Protein AF-A0A7S1LFV9-F1 (afdb_monomer_lite)

Radius of gyration: 25.07 Å; chains: 1; bounding box: 36×98×49 Å

Foldseek 3Di:
DDDDDDDDDDDDDDDDDDDDDDDPPPPPLVVLVVVLVVVLVVCVVVPVVCPPLPFDDDQDVPFDDLCLALVQLLCCLLQNPVLFGRQDPSDCLSVLSVSCSVVLVSLLSVCLNCQVVPDAAPCVPCQVQLSVQRRHNVHDQVSLLVSDDPVNNVSVVVSLVVSCVDVSSVVSCVPNNCSSVSSSSNQCNNCSVSVDSYGDHDDPVVVVVPPD

Structure (mmCIF, N/CA/C/O backbone):
data_AF-A0A7S1LFV9-F1
#
_entry.id   AF-A0A7S1LFV9-F1
#
loop_
_atom_site.group_PDB
_atom_site.id
_atom_site.type_symbol
_atom_site.label_atom_id
_atom_site.label_alt_id
_atom_site.label_comp_id
_atom_site.label_asym_id
_atom_site.label_entity_id
_atom_site.label_seq_id
_atom_site.pdbx_PDB_ins_code
_atom_site.Cartn_x
_atom_site.Cartn_y
_atom_site.Cartn_z
_atom_site.occupancy
_atom_site.B_iso_or_equiv
_atom_site.auth_seq_id
_atom_site.auth_comp_id
_atom_site.auth_asym_id
_atom_site.auth_atom_id
_atom_site.pdbx_PDB_model_num
ATOM 1 N N . LEU A 1 1 ? -14.975 80.525 -29.212 1.00 35.16 1 LEU A N 1
ATOM 2 C CA . LEU A 1 1 ? -14.621 81.626 -28.286 1.00 35.16 1 LEU A CA 1
ATOM 3 C C . LEU A 1 1 ? -14.953 81.100 -26.893 1.00 35.16 1 LEU A C 1
ATOM 5 O O . LEU A 1 1 ? -16.125 80.945 -26.621 1.00 35.16 1 LEU A O 1
ATOM 9 N N . GLY A 1 2 ? -14.070 80.592 -26.046 1.00 32.31 2 GLY A N 1
ATOM 10 C CA . GLY A 1 2 ? -12.700 80.956 -25.717 1.00 32.31 2 GLY A CA 1
ATOM 11 C C . GLY A 1 2 ? -12.629 80.952 -24.179 1.00 32.31 2 GLY A C 1
ATOM 12 O O . GLY A 1 2 ? -13.540 81.469 -23.543 1.00 32.31 2 GLY A O 1
ATOM 13 N N . HIS A 1 3 ? -11.546 80.394 -23.639 1.00 31.94 3 HIS A N 1
ATOM 14 C CA . HIS A 1 3 ? -11.083 80.408 -22.242 1.00 31.94 3 HIS A CA 1
ATOM 15 C C . HIS A 1 3 ? -11.410 79.240 -21.300 1.00 31.94 3 HIS A C 1
ATOM 17 O O . HIS A 1 3 ? -12.455 78.603 -21.323 1.00 31.94 3 HIS A O 1
ATOM 23 N N . ALA A 1 4 ? -10.369 78.961 -20.519 1.00 32.94 4 ALA A N 1
ATOM 24 C CA . ALA A 1 4 ? -9.977 77.732 -19.859 1.00 32.94 4 ALA A CA 1
ATOM 25 C C . ALA A 1 4 ? -10.147 77.823 -18.337 1.00 32.94 4 ALA A C 1
ATOM 27 O O . ALA A 1 4 ? -10.168 78.930 -17.808 1.00 32.94 4 ALA A O 1
ATOM 28 N N . SER A 1 5 ? -10.112 76.681 -17.635 1.00 35.25 5 SER A N 1
ATOM 29 C CA . SER A 1 5 ? -9.212 76.530 -16.478 1.00 35.25 5 SER A CA 1
ATOM 30 C C . SER A 1 5 ? -9.123 75.102 -15.917 1.00 35.25 5 SER A C 1
ATOM 32 O O . SER A 1 5 ? -10.129 74.473 -15.613 1.00 35.25 5 SER A O 1
ATOM 34 N N . ALA A 1 6 ? -7.867 74.688 -15.726 1.00 35.84 6 ALA A N 1
ATOM 35 C CA . ALA A 1 6 ? -7.295 73.922 -14.615 1.00 35.84 6 ALA A CA 1
ATOM 36 C C . ALA A 1 6 ? -7.867 72.541 -14.219 1.00 35.84 6 ALA A C 1
ATOM 38 O O . ALA A 1 6 ? -8.768 72.430 -13.393 1.00 35.84 6 ALA A O 1
ATOM 39 N N . THR A 1 7 ? -7.157 71.480 -14.621 1.00 41.41 7 THR A N 1
ATOM 40 C CA . THR A 1 7 ? -7.126 70.198 -13.895 1.00 41.41 7 THR A CA 1
ATOM 41 C C . THR A 1 7 ? -5.733 69.931 -13.325 1.00 41.41 7 THR A C 1
ATOM 43 O O . THR A 1 7 ? -4.729 69.916 -14.036 1.00 41.41 7 THR A O 1
ATOM 46 N N . ARG A 1 8 ? -5.717 69.750 -12.000 1.00 36.94 8 ARG A N 1
ATOM 47 C CA . ARG A 1 8 ? -4.609 69.343 -11.126 1.00 36.94 8 ARG A CA 1
ATOM 48 C C . ARG A 1 8 ? -3.944 68.055 -11.613 1.00 36.94 8 ARG A C 1
ATOM 50 O O . ARG A 1 8 ? -4.624 67.113 -12.002 1.00 36.94 8 ARG A O 1
ATOM 57 N N . GLY A 1 9 ? -2.617 68.030 -11.533 1.00 32.59 9 GLY A N 1
ATOM 58 C CA . GLY A 1 9 ? -1.799 66.891 -11.923 1.00 32.59 9 GLY A CA 1
ATOM 59 C C . GLY A 1 9 ? -1.779 65.745 -10.922 1.00 32.59 9 GLY A C 1
ATOM 60 O O . GLY A 1 9 ? -2.250 65.879 -9.800 1.00 32.59 9 GLY A O 1
ATOM 61 N N . LEU A 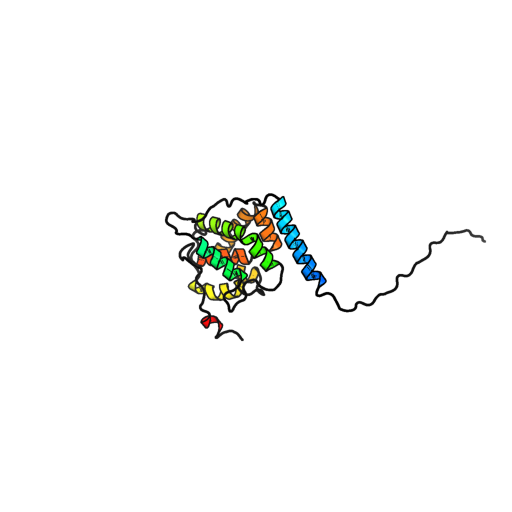1 10 ? -1.134 64.660 -11.341 1.00 35.34 10 LEU A N 1
ATOM 62 C CA . LEU A 1 10 ? -0.389 63.724 -10.506 1.00 35.34 10 LEU A CA 1
ATOM 63 C C . LEU A 1 10 ? 0.686 63.080 -11.396 1.00 35.34 10 LEU A C 1
ATOM 65 O O . LEU A 1 10 ? 0.425 62.659 -12.521 1.00 35.34 10 LEU A O 1
ATOM 69 N N . ARG A 1 11 ? 1.922 63.117 -10.898 1.00 35.41 11 ARG A N 1
ATOM 70 C CA . ARG A 1 11 ? 3.148 62.649 -11.548 1.00 35.41 11 ARG A CA 1
ATOM 71 C C . ARG A 1 11 ? 3.106 61.131 -11.753 1.00 35.41 11 ARG A C 1
ATOM 73 O O . ARG A 1 11 ? 2.862 60.397 -10.801 1.00 35.41 11 ARG A O 1
ATOM 80 N N . GLN A 1 12 ? 3.430 60.678 -12.962 1.00 35.16 12 GLN A N 1
ATOM 81 C CA . GLN A 1 12 ? 3.839 59.299 -13.233 1.00 35.16 12 GLN A CA 1
ATOM 82 C C . GLN A 1 12 ? 5.248 59.081 -12.667 1.00 35.16 12 GLN A C 1
ATOM 84 O O . GLN A 1 12 ? 6.184 59.784 -13.047 1.00 35.16 12 GLN A O 1
ATOM 89 N N . ALA A 1 13 ? 5.395 58.117 -11.760 1.00 36.12 13 ALA A N 1
ATOM 90 C CA . ALA A 1 13 ? 6.689 57.564 -11.381 1.00 36.12 13 ALA A CA 1
ATOM 91 C C . ALA A 1 13 ? 6.887 56.251 -12.149 1.00 36.12 13 ALA A C 1
ATOM 93 O O . ALA A 1 13 ? 6.082 55.328 -12.040 1.00 36.12 13 ALA A O 1
ATOM 94 N N . ALA A 1 14 ? 7.942 56.214 -12.959 1.00 33.62 14 ALA A N 1
ATOM 95 C CA . ALA A 1 14 ? 8.398 55.046 -13.693 1.00 33.62 14 ALA A CA 1
ATOM 96 C C . ALA A 1 14 ? 8.988 53.999 -12.731 1.00 33.62 14 ALA A C 1
ATOM 98 O O . ALA A 1 14 ? 9.786 54.343 -11.859 1.00 33.62 14 ALA A O 1
ATOM 99 N N . LEU A 1 15 ? 8.628 52.727 -12.915 1.00 33.47 15 LEU A N 1
ATOM 100 C CA . LEU A 1 15 ? 9.315 51.592 -12.295 1.00 33.47 15 LEU A CA 1
ATOM 101 C C . LEU A 1 15 ? 10.420 51.105 -13.249 1.00 33.47 15 LEU A C 1
ATOM 103 O O . LEU A 1 15 ? 10.124 50.854 -14.420 1.00 33.47 15 LEU A O 1
ATOM 107 N N . PRO A 1 16 ? 11.680 50.976 -12.796 1.00 38.41 16 PRO A N 1
ATOM 108 C CA . PRO A 1 16 ? 12.748 50.423 -13.612 1.00 38.41 16 PRO A CA 1
ATOM 109 C C . PRO A 1 16 ? 12.643 48.896 -13.666 1.00 38.41 16 PRO A C 1
ATOM 111 O O . PRO A 1 16 ? 12.391 48.232 -12.661 1.00 38.41 16 PRO A O 1
ATOM 114 N N . GLY A 1 17 ? 12.857 48.348 -14.862 1.00 40.03 17 GLY A N 1
ATOM 115 C CA . GLY A 1 17 ? 12.974 46.913 -15.081 1.00 40.03 17 GLY A CA 1
ATOM 116 C C . GLY A 1 17 ? 14.182 46.323 -14.356 1.00 40.03 17 GLY A C 1
ATOM 117 O O . GLY A 1 17 ? 15.251 46.933 -14.303 1.00 40.03 17 GLY A O 1
ATOM 118 N N . GLN A 1 18 ? 14.017 45.107 -13.845 1.00 38.53 18 GLN A N 1
ATOM 119 C CA . GLN A 1 18 ? 15.123 44.267 -13.408 1.00 38.53 18 GLN A CA 1
ATOM 120 C C . GLN A 1 18 ? 15.011 42.880 -14.032 1.00 38.53 18 GLN A C 1
ATOM 122 O O . GLN A 1 18 ? 13.953 42.258 -14.088 1.00 38.53 18 GLN A O 1
ATOM 127 N N . GLN A 1 19 ? 16.159 42.474 -14.561 1.00 33.44 19 GLN A N 1
ATOM 128 C CA . GLN A 1 19 ? 16.458 41.253 -15.283 1.00 33.44 19 GLN A CA 1
ATOM 129 C C . GLN A 1 19 ? 16.201 40.017 -14.411 1.00 33.44 19 GLN A C 1
ATOM 131 O O . GLN A 1 19 ? 16.685 39.930 -13.284 1.00 33.44 19 GLN A O 1
ATOM 136 N N . LEU A 1 20 ? 15.492 39.032 -14.963 1.00 35.00 20 LEU A N 1
ATOM 137 C CA . LEU A 1 20 ? 15.378 37.689 -14.394 1.00 35.00 20 LEU A CA 1
ATOM 138 C C . LEU A 1 20 ? 16.680 36.921 -14.656 1.00 35.00 20 LEU A C 1
ATOM 140 O O . LEU A 1 20 ? 16.850 36.278 -15.690 1.00 35.00 20 LEU A O 1
ATOM 144 N N . GLY A 1 21 ? 17.613 37.036 -13.712 1.00 31.91 21 GLY A N 1
ATOM 145 C CA . GLY A 1 21 ? 18.774 36.161 -13.583 1.00 31.91 21 GLY A CA 1
ATOM 146 C C . GLY A 1 21 ? 18.411 34.898 -12.802 1.00 31.91 21 GLY A C 1
ATOM 147 O O . GLY A 1 21 ? 17.789 34.959 -11.744 1.00 31.91 21 GLY A O 1
ATOM 148 N N . MET A 1 22 ? 18.795 33.749 -13.350 1.00 42.50 22 MET A N 1
ATOM 149 C CA . MET A 1 22 ? 18.670 32.419 -12.757 1.00 42.50 22 MET A CA 1
ATOM 150 C C . MET A 1 22 ? 19.376 32.326 -11.393 1.00 42.50 22 MET A C 1
ATOM 152 O O . MET A 1 22 ? 20.600 32.372 -11.348 1.00 42.50 22 MET A O 1
ATOM 156 N N . ALA A 1 23 ? 18.622 32.141 -10.303 1.00 38.62 23 ALA A N 1
ATOM 157 C CA . ALA A 1 23 ? 19.096 31.555 -9.039 1.00 38.62 23 ALA A CA 1
ATOM 158 C C . ALA A 1 23 ? 17.907 31.299 -8.090 1.00 38.62 23 ALA A C 1
ATOM 160 O O . ALA A 1 23 ? 17.623 32.099 -7.205 1.00 38.62 23 ALA A O 1
ATOM 161 N N . ALA A 1 24 ? 17.171 30.199 -8.269 1.00 41.03 24 ALA A N 1
ATOM 162 C CA . ALA A 1 24 ? 16.086 29.835 -7.351 1.00 41.03 24 ALA A CA 1
ATOM 163 C C . ALA A 1 24 ? 15.931 28.315 -7.214 1.00 41.03 24 ALA A C 1
ATOM 165 O O . ALA A 1 24 ? 14.888 27.758 -7.540 1.00 41.03 24 ALA A O 1
ATOM 166 N N . THR A 1 25 ? 16.970 27.633 -6.731 1.00 44.69 25 THR A N 1
ATOM 167 C CA . THR A 1 25 ? 16.886 26.205 -6.368 1.00 44.69 25 THR A CA 1
ATOM 168 C C . THR A 1 25 ? 17.016 25.947 -4.861 1.00 44.69 25 THR A C 1
ATOM 170 O O . THR A 1 25 ? 16.575 24.904 -4.403 1.00 44.69 25 THR A O 1
ATOM 173 N N . GLY A 1 26 ? 17.496 26.906 -4.054 1.00 37.91 26 GLY A N 1
ATOM 174 C CA . GLY A 1 26 ? 17.639 26.728 -2.594 1.00 37.91 26 GLY A CA 1
ATOM 175 C C . GLY A 1 26 ? 16.449 27.189 -1.737 1.00 37.91 26 GLY A C 1
ATOM 176 O O . GLY A 1 26 ? 16.148 26.586 -0.712 1.00 37.91 26 GLY A O 1
ATOM 177 N N . ALA A 1 27 ? 15.731 28.238 -2.149 1.00 36.62 27 ALA A N 1
ATOM 178 C CA . ALA A 1 27 ? 14.692 28.853 -1.311 1.00 36.62 27 ALA A CA 1
ATOM 179 C C . ALA A 1 27 ? 13.387 28.036 -1.232 1.00 36.62 27 ALA A C 1
ATOM 181 O O . ALA A 1 27 ? 12.663 28.123 -0.244 1.00 36.62 27 ALA A O 1
ATOM 182 N N . ARG A 1 28 ? 13.090 27.220 -2.254 1.00 39.00 28 ARG A N 1
ATOM 183 C CA . ARG A 1 28 ? 11.860 26.413 -2.302 1.00 39.00 28 ARG A CA 1
ATOM 184 C C . ARG A 1 28 ? 11.899 25.251 -1.309 1.00 39.00 28 ARG A C 1
ATOM 186 O O . ARG A 1 28 ? 10.966 25.119 -0.526 1.00 39.00 28 ARG A O 1
ATOM 193 N N . ALA A 1 29 ? 12.989 24.483 -1.262 1.00 40.72 29 ALA A N 1
ATOM 194 C CA . ALA A 1 29 ? 13.134 23.349 -0.341 1.00 40.72 29 ALA A CA 1
ATOM 195 C C . ALA A 1 29 ? 12.980 23.760 1.139 1.00 40.72 29 ALA A C 1
ATOM 197 O O . ALA A 1 29 ? 12.319 23.070 1.910 1.00 40.72 29 ALA A O 1
ATOM 198 N N . SER A 1 30 ? 13.501 24.936 1.515 1.00 45.75 30 SER A N 1
ATOM 199 C CA . SER A 1 30 ? 13.401 25.455 2.887 1.00 45.75 30 SER A CA 1
ATOM 200 C C . SER A 1 30 ? 11.979 25.869 3.286 1.00 45.75 30 SER A C 1
ATOM 202 O O . SER A 1 30 ? 11.633 25.773 4.460 1.00 45.75 30 SER A O 1
ATOM 204 N N . SER A 1 31 ? 11.151 26.319 2.335 1.00 51.91 31 SER A N 1
ATOM 205 C CA . SER A 1 31 ? 9.752 26.683 2.607 1.00 51.91 31 SER A CA 1
ATOM 206 C C . SER A 1 31 ? 8.839 25.467 2.781 1.00 51.91 31 SER A C 1
ATOM 208 O O . SER A 1 31 ? 7.908 25.518 3.577 1.00 51.91 31 SER A O 1
ATOM 210 N N . TYR A 1 32 ? 9.137 24.357 2.095 1.00 51.16 32 TYR A N 1
ATOM 211 C CA . TYR A 1 32 ? 8.381 23.111 2.241 1.00 51.16 32 TYR A CA 1
ATOM 212 C C . TYR A 1 32 ? 8.644 22.440 3.585 1.00 51.16 32 TYR A C 1
ATOM 214 O O . TYR A 1 32 ? 7.703 21.994 4.226 1.00 51.16 32 TYR A O 1
ATOM 222 N N . LEU A 1 33 ? 9.898 22.428 4.049 1.00 46.53 33 LEU A N 1
ATOM 223 C CA . LEU A 1 33 ? 10.230 21.857 5.355 1.00 46.53 33 LEU A CA 1
ATOM 224 C C . LEU A 1 33 ? 9.511 22.594 6.499 1.00 46.53 33 LEU A C 1
ATOM 226 O O . LEU A 1 33 ? 8.992 21.955 7.406 1.00 46.53 33 LEU A O 1
ATOM 230 N N . ALA A 1 34 ? 9.434 23.926 6.417 1.00 52.84 34 ALA A N 1
ATOM 231 C CA . ALA A 1 34 ? 8.697 24.746 7.376 1.00 52.84 34 ALA A CA 1
ATOM 232 C C . ALA A 1 34 ? 7.182 24.490 7.304 1.00 52.84 34 ALA A C 1
ATOM 234 O O . ALA A 1 34 ? 6.554 24.298 8.335 1.00 52.84 34 ALA A O 1
ATOM 235 N N . ALA A 1 35 ? 6.606 24.385 6.101 1.00 54.78 35 ALA A N 1
ATOM 236 C CA . ALA A 1 35 ? 5.191 24.048 5.931 1.00 54.78 35 ALA A CA 1
ATOM 237 C C . ALA A 1 35 ? 4.844 22.642 6.457 1.00 54.78 35 ALA A C 1
ATOM 239 O O . ALA A 1 35 ? 3.765 22.435 7.005 1.00 54.78 35 ALA A O 1
ATOM 240 N N . CYS A 1 36 ? 5.762 21.682 6.323 1.00 52.97 36 CYS A N 1
ATOM 241 C CA . CYS A 1 36 ? 5.636 20.352 6.910 1.00 52.97 36 CYS A CA 1
ATOM 242 C C . CYS A 1 36 ? 5.692 20.391 8.445 1.00 52.97 36 CYS A C 1
ATOM 244 O O . CYS A 1 36 ? 4.862 19.770 9.099 1.00 52.97 36 CYS A O 1
ATOM 246 N N . GLN A 1 37 ? 6.610 21.169 9.025 1.00 57.81 37 GLN A N 1
ATOM 247 C CA . GLN A 1 37 ? 6.697 21.369 10.478 1.00 57.81 37 GLN A CA 1
ATOM 248 C C . GLN A 1 37 ? 5.465 22.092 11.039 1.00 57.81 37 GLN A C 1
ATOM 250 O O . GLN A 1 37 ? 4.972 21.737 12.108 1.00 57.81 37 GLN A O 1
ATOM 255 N N . ASP A 1 38 ? 4.929 23.062 10.300 1.00 58.44 38 ASP A N 1
ATOM 256 C CA . ASP A 1 38 ? 3.691 23.758 10.648 1.00 58.44 38 ASP A CA 1
ATOM 257 C C . ASP A 1 38 ? 2.470 22.833 10.522 1.00 58.44 38 ASP A C 1
ATOM 259 O O . ASP A 1 38 ? 1.537 22.949 11.315 1.00 58.44 38 ASP A O 1
ATOM 263 N N . LEU A 1 39 ? 2.474 21.881 9.580 1.00 55.66 39 LEU A N 1
ATOM 264 C CA . LEU A 1 39 ? 1.454 20.835 9.488 1.00 55.66 39 LEU A CA 1
ATOM 265 C C . LEU A 1 39 ? 1.554 19.856 10.660 1.00 55.66 39 LEU A C 1
ATOM 267 O O . LEU A 1 39 ? 0.530 19.535 11.247 1.00 55.66 39 LEU A O 1
ATOM 271 N N . GLU A 1 40 ? 2.751 19.408 11.038 1.00 58.66 40 GLU A N 1
ATOM 272 C CA . GLU A 1 40 ? 2.953 18.552 12.216 1.00 58.66 40 GLU A CA 1
ATOM 273 C C . GLU A 1 40 ? 2.503 19.263 13.500 1.00 58.66 40 GLU A C 1
ATOM 275 O O . GLU A 1 40 ? 1.773 18.691 14.313 1.00 58.66 40 GLU A O 1
ATOM 280 N N . ALA A 1 41 ? 2.855 20.543 13.653 1.00 58.00 41 ALA A N 1
ATOM 281 C CA . ALA A 1 41 ? 2.390 21.381 14.753 1.00 58.00 41 ALA A CA 1
ATOM 282 C C . ALA A 1 41 ? 0.872 21.624 14.695 1.00 58.00 41 ALA A C 1
ATOM 284 O O . ALA A 1 41 ? 0.210 21.628 15.731 1.00 58.00 41 ALA A O 1
ATOM 285 N N . GLY A 1 42 ? 0.307 21.788 13.497 1.00 57.38 42 GLY A N 1
ATOM 286 C CA . GLY A 1 42 ? -1.123 21.951 13.254 1.00 57.38 42 GLY A CA 1
ATOM 287 C C . GLY A 1 42 ? -1.923 20.688 13.566 1.00 57.38 42 GLY A C 1
ATOM 288 O O . GLY A 1 42 ? -2.944 20.772 14.239 1.00 57.38 42 GLY A O 1
ATOM 289 N N . LEU A 1 43 ? -1.438 19.512 13.164 1.00 56.94 43 LEU A N 1
ATOM 290 C CA . LEU A 1 43 ? -2.009 18.208 13.508 1.00 56.94 43 LEU A CA 1
ATOM 291 C C . LEU A 1 43 ? -1.949 17.985 15.024 1.00 56.94 43 LEU A C 1
ATOM 293 O O . LEU A 1 43 ? -2.961 17.643 15.637 1.00 56.94 43 LEU A O 1
ATOM 297 N N . ALA A 1 44 ? -0.809 18.279 15.655 1.00 54.78 44 ALA A N 1
ATOM 298 C CA . ALA A 1 44 ? -0.672 18.225 17.109 1.00 54.78 44 ALA A CA 1
ATOM 299 C C . ALA A 1 44 ? -1.632 19.198 17.829 1.00 54.78 44 ALA A C 1
ATOM 301 O O . ALA A 1 44 ? -2.220 18.840 18.851 1.00 54.78 44 ALA A O 1
ATOM 302 N N . ALA A 1 45 ? -1.837 20.406 17.289 1.00 50.09 45 ALA A N 1
ATOM 303 C CA . ALA A 1 45 ? -2.733 21.428 17.838 1.00 50.09 45 ALA A CA 1
ATOM 304 C C . ALA A 1 45 ? -4.226 21.136 17.602 1.00 50.09 45 ALA A C 1
ATOM 306 O O . ALA A 1 45 ? -5.057 21.518 18.425 1.00 50.09 45 ALA A O 1
ATOM 307 N N . LEU A 1 46 ? -4.572 20.428 16.522 1.00 50.25 46 LEU A N 1
ATOM 308 C CA . LEU A 1 46 ? -5.926 19.935 16.235 1.00 50.25 46 LEU A CA 1
ATOM 309 C C . LEU A 1 46 ? -6.335 18.752 17.126 1.00 50.25 46 LEU A C 1
ATOM 311 O O . LEU A 1 46 ? -7.426 18.211 16.966 1.00 50.25 46 LEU A O 1
ATOM 315 N N . GLY A 1 47 ? -5.489 18.353 18.077 1.00 41.44 47 GLY A N 1
ATOM 316 C CA . GLY A 1 47 ? -5.785 17.222 18.940 1.00 41.44 47 GLY A CA 1
ATOM 317 C C . GLY A 1 47 ? -5.583 15.882 18.241 1.00 41.44 47 GLY A C 1
ATOM 318 O O . GLY A 1 47 ? -6.177 14.902 18.672 1.00 41.44 47 GLY A O 1
ATOM 319 N N . ALA A 1 48 ? -4.666 15.781 17.269 1.00 47.47 48 ALA A N 1
ATOM 320 C CA . ALA A 1 48 ? -4.040 14.497 16.927 1.00 47.47 48 ALA A CA 1
ATOM 321 C C . ALA A 1 48 ? -3.123 13.975 18.065 1.00 47.47 48 ALA A C 1
ATOM 323 O O . ALA A 1 48 ? -2.187 13.216 17.831 1.00 47.47 48 ALA A O 1
ATOM 324 N N . GLN A 1 49 ? -3.375 14.388 19.316 1.00 42.38 49 GLN A N 1
ATOM 325 C CA . GLN A 1 49 ? -3.011 13.603 20.487 1.00 42.38 49 GLN A CA 1
ATOM 326 C C . GLN A 1 49 ? -3.757 12.284 20.354 1.00 42.38 49 GLN A C 1
ATOM 328 O O . GLN A 1 49 ? -4.970 12.273 20.521 1.00 42.38 49 GLN A O 1
ATOM 333 N N . GLU A 1 50 ? -3.039 11.218 20.002 1.00 45.97 50 GLU A N 1
ATOM 334 C CA . GLU A 1 50 ? -3.592 9.867 19.906 1.00 45.97 50 GLU A CA 1
ATOM 335 C C . GLU A 1 50 ? -4.943 9.864 19.181 1.00 45.97 50 GLU A C 1
ATOM 337 O O . GLU A 1 50 ? -5.995 9.714 19.805 1.00 45.97 50 GLU A O 1
ATOM 342 N N . ALA A 1 51 ? -4.945 10.021 17.852 1.00 52.19 51 ALA A N 1
ATOM 343 C CA . ALA A 1 51 ? -6.087 9.559 17.075 1.00 52.19 51 ALA A CA 1
ATOM 344 C C . ALA A 1 51 ? -6.223 8.055 17.356 1.00 52.19 51 ALA A C 1
ATOM 346 O O . ALA A 1 51 ? -5.569 7.228 16.725 1.00 52.19 51 ALA A O 1
ATOM 347 N N . SER A 1 52 ? -6.985 7.722 18.400 1.00 61.69 52 SER A N 1
ATOM 348 C CA . SER A 1 52 ? -7.164 6.370 18.891 1.00 61.69 52 SER A CA 1
ATOM 349 C C . SER A 1 52 ? -7.705 5.570 17.725 1.00 61.69 52 SER A C 1
ATOM 351 O O . SER A 1 52 ? -8.813 5.817 17.230 1.00 61.69 52 SER A O 1
ATOM 353 N N . CYS A 1 53 ? -6.861 4.677 17.214 1.00 69.81 53 CYS A N 1
ATOM 354 C CA . CYS A 1 53 ? -7.268 3.793 16.153 1.00 69.81 53 CYS A CA 1
ATOM 355 C C . CYS A 1 53 ? -8.484 3.015 16.669 1.00 69.81 53 CYS A C 1
ATOM 357 O O . CYS A 1 53 ? -8.405 2.440 17.755 1.00 69.81 53 CYS A O 1
ATOM 359 N N . PRO A 1 54 ? -9.617 2.993 15.943 1.00 68.25 54 PRO A N 1
ATOM 360 C CA . PRO A 1 54 ? -10.815 2.327 16.439 1.00 68.25 54 PRO A CA 1
ATOM 361 C C . PRO A 1 54 ? -10.604 0.817 16.581 1.00 68.25 54 PRO A C 1
ATOM 363 O O . PRO A 1 54 ? -11.392 0.156 17.248 1.00 68.25 54 PRO A O 1
ATOM 366 N N . VAL A 1 55 ? -9.541 0.294 15.962 1.00 71.00 55 VAL A N 1
ATOM 367 C CA . VAL A 1 55 ? -9.197 -1.118 15.906 1.00 71.00 55 VAL A CA 1
ATOM 368 C C . VAL A 1 55 ? -7.721 -1.284 16.248 1.00 71.00 55 VAL A C 1
ATOM 370 O O . VAL A 1 55 ? -6.848 -0.813 15.526 1.00 71.00 55 VAL A O 1
ATOM 373 N N . SER A 1 56 ? -7.413 -1.983 17.334 1.00 73.50 56 SER A N 1
ATOM 374 C CA . SER A 1 56 ? -6.038 -2.387 17.636 1.00 73.50 56 SER A CA 1
ATOM 375 C C . SER A 1 56 ? -5.697 -3.703 16.936 1.00 73.50 56 SER A C 1
ATOM 377 O O . SER A 1 56 ? -6.512 -4.625 16.916 1.00 73.50 56 SER A O 1
ATOM 379 N N . LEU A 1 57 ? -4.478 -3.832 16.414 1.00 79.75 57 LEU A N 1
ATOM 380 C CA . LEU A 1 57 ? -3.971 -5.116 15.919 1.00 79.75 57 LEU A CA 1
ATOM 381 C C . LEU A 1 57 ? -3.832 -6.131 17.083 1.00 79.75 57 LEU A C 1
ATOM 383 O O . LEU A 1 57 ? -3.522 -5.708 18.200 1.00 79.75 57 LEU A O 1
ATOM 387 N N . PRO A 1 58 ? -4.030 -7.452 16.856 1.00 62.06 58 PRO A N 1
ATOM 388 C CA . PRO A 1 58 ? -4.236 -8.148 15.584 1.00 62.06 58 PRO A CA 1
ATOM 389 C C . PRO A 1 58 ? -5.718 -8.474 15.322 1.00 62.06 58 PRO A C 1
ATOM 391 O O . PRO A 1 58 ? -6.534 -8.639 16.218 1.00 62.06 58 PRO A O 1
ATOM 394 N N . THR A 1 59 ? -6.081 -8.609 14.061 1.00 67.19 59 THR A N 1
ATOM 395 C CA . THR A 1 59 ? -7.449 -8.363 13.565 1.00 67.19 59 THR A CA 1
ATOM 396 C C . THR A 1 59 ? -8.192 -9.631 13.134 1.00 67.19 59 THR A C 1
ATOM 398 O O . THR A 1 59 ? -9.088 -9.593 12.294 1.00 67.19 59 THR A O 1
ATOM 401 N N . ARG A 1 60 ? -7.840 -10.769 13.753 1.00 65.50 60 ARG A N 1
ATOM 402 C CA . ARG A 1 60 ? -8.611 -12.027 13.809 1.00 65.50 60 ARG A CA 1
ATOM 403 C C . ARG A 1 60 ? -8.264 -12.793 15.087 1.00 65.50 60 ARG A C 1
ATOM 405 O O . ARG A 1 60 ? -7.132 -12.733 15.563 1.00 65.50 60 ARG A O 1
ATOM 412 N N . GLU A 1 61 ? -9.208 -13.581 15.593 1.00 60.31 61 GLU A N 1
ATOM 413 C CA . GLU A 1 61 ? -8.961 -14.506 16.702 1.00 60.31 61 GLU A CA 1
ATOM 414 C C . GLU A 1 61 ? -7.912 -15.559 16.292 1.00 60.31 61 GLU A C 1
ATOM 416 O O . GLU A 1 61 ? -8.054 -16.227 15.267 1.00 60.31 61 GLU A O 1
ATOM 421 N N . GLY A 1 62 ? -6.820 -15.659 17.056 1.00 63.97 62 GLY A N 1
ATOM 422 C CA . GLY A 1 62 ? -5.687 -16.545 16.757 1.00 63.97 62 GLY A CA 1
ATOM 423 C C . GLY A 1 62 ? -4.651 -15.992 15.767 1.00 63.97 62 GLY A C 1
ATOM 424 O O . GLY A 1 62 ? -3.646 -16.662 15.528 1.00 63.97 62 GLY A O 1
ATOM 425 N N . ALA A 1 63 ? -4.840 -14.786 15.215 1.00 66.06 63 ALA A N 1
ATOM 426 C CA . ALA A 1 63 ? -3.804 -14.130 14.421 1.00 66.06 63 ALA A CA 1
ATOM 427 C C . ALA A 1 63 ? -2.637 -13.681 15.314 1.00 66.06 63 ALA A C 1
ATOM 429 O O . ALA A 1 63 ? -2.832 -13.097 16.380 1.00 66.06 63 ALA A O 1
ATOM 430 N N . THR A 1 64 ? -1.411 -13.955 14.867 1.00 65.56 64 THR A N 1
ATOM 431 C CA . THR A 1 64 ? -0.187 -13.464 15.511 1.00 65.56 64 THR A CA 1
ATOM 432 C C . THR A 1 64 ? -0.035 -11.959 15.317 1.00 65.56 64 THR A C 1
ATOM 434 O O . THR A 1 64 ? -0.755 -11.354 14.521 1.00 65.56 64 THR A O 1
ATOM 437 N N . ASP A 1 65 ? 0.954 -11.376 15.993 1.00 78.75 65 ASP A N 1
ATOM 438 C CA . ASP A 1 65 ? 1.397 -9.999 15.789 1.00 78.75 65 ASP A CA 1
ATOM 439 C C . ASP A 1 65 ? 1.512 -9.651 14.287 1.00 78.75 65 ASP A C 1
ATOM 441 O O . ASP A 1 65 ? 2.315 -10.239 13.560 1.00 78.75 65 ASP A O 1
ATOM 445 N N . GLN A 1 66 ? 0.653 -8.734 13.824 1.00 85.75 66 GLN A N 1
ATOM 446 C CA . GLN A 1 66 ? 0.612 -8.237 12.441 1.00 85.75 66 GLN A CA 1
ATOM 447 C C . GLN A 1 66 ? 1.446 -6.967 12.258 1.00 85.75 66 GLN A C 1
ATOM 449 O O . GLN A 1 66 ? 1.622 -6.509 11.125 1.00 85.75 66 GLN A O 1
ATOM 454 N N . GLN A 1 67 ? 1.998 -6.424 13.348 1.00 88.50 67 GLN A N 1
ATOM 455 C CA . GLN A 1 67 ? 2.888 -5.273 13.318 1.00 88.50 67 GLN A CA 1
ATOM 456 C C . GLN A 1 67 ? 4.070 -5.472 12.357 1.00 88.50 67 GLN A C 1
ATOM 458 O O . GLN A 1 67 ? 4.361 -4.547 11.592 1.00 88.50 67 GLN A O 1
ATOM 463 N N . PRO A 1 68 ? 4.740 -6.646 12.309 1.00 90.69 68 PRO A N 1
ATOM 464 C CA . PRO A 1 68 ? 5.871 -6.853 11.411 1.00 90.69 68 PRO A CA 1
ATOM 465 C C . PRO A 1 68 ? 5.479 -6.767 9.935 1.00 90.69 68 PRO A C 1
ATOM 467 O O . PRO A 1 68 ? 6.245 -6.226 9.136 1.00 90.69 68 PRO A O 1
ATOM 470 N N . PHE A 1 69 ? 4.285 -7.254 9.575 1.00 93.12 69 PHE A N 1
ATOM 471 C CA . PHE A 1 69 ? 3.795 -7.203 8.201 1.00 93.12 69 PHE A CA 1
ATOM 472 C C . PHE A 1 69 ? 3.621 -5.755 7.749 1.00 93.12 69 PHE A C 1
ATOM 474 O O . PHE A 1 69 ? 4.248 -5.341 6.773 1.00 93.12 69 PHE A O 1
ATOM 481 N N . ILE A 1 70 ? 2.815 -4.975 8.477 1.00 93.00 70 ILE A N 1
ATOM 482 C CA . ILE A 1 70 ? 2.500 -3.595 8.090 1.00 93.00 70 ILE A CA 1
ATOM 483 C C . ILE A 1 70 ? 3.720 -2.682 8.194 1.00 93.00 70 ILE A C 1
ATOM 485 O O . ILE A 1 70 ? 3.956 -1.882 7.295 1.00 93.00 70 ILE A O 1
ATOM 489 N N . THR A 1 71 ? 4.568 -2.872 9.211 1.00 93.31 71 THR A N 1
ATOM 490 C CA . THR A 1 71 ? 5.834 -2.132 9.345 1.00 93.31 71 THR A CA 1
ATOM 491 C C . THR A 1 71 ? 6.729 -2.373 8.135 1.00 93.31 71 THR A C 1
ATOM 493 O O . THR A 1 71 ? 7.271 -1.433 7.556 1.00 93.31 71 THR A O 1
ATOM 496 N N . LYS A 1 72 ? 6.866 -3.633 7.704 1.00 95.19 72 LYS A N 1
ATOM 497 C CA . LYS A 1 72 ? 7.678 -3.966 6.533 1.00 95.19 72 LYS A CA 1
ATOM 498 C C . LYS A 1 72 ? 7.041 -3.484 5.232 1.00 95.19 72 LYS A C 1
ATOM 500 O O . LYS A 1 72 ? 7.767 -3.049 4.346 1.00 95.19 72 LYS A O 1
ATOM 505 N N . LEU A 1 73 ? 5.717 -3.550 5.105 1.00 95.94 73 LEU A N 1
ATOM 506 C CA . LEU A 1 73 ? 5.002 -3.066 3.926 1.00 95.94 73 LEU A CA 1
ATOM 507 C C . LEU A 1 73 ? 5.141 -1.551 3.766 1.00 95.94 73 LEU A C 1
ATOM 509 O O . LEU A 1 73 ? 5.521 -1.099 2.691 1.00 95.94 73 LEU A O 1
ATOM 513 N N . LEU A 1 74 ? 4.908 -0.782 4.832 1.00 94.94 74 LEU A N 1
ATOM 514 C CA . LEU A 1 74 ? 5.135 0.665 4.840 1.00 94.94 74 LEU A CA 1
ATOM 515 C C . LEU A 1 74 ? 6.596 0.994 4.528 1.00 94.94 74 LEU A C 1
ATOM 517 O O . LEU A 1 74 ? 6.855 1.843 3.683 1.00 94.94 74 LEU A O 1
ATOM 521 N N . GLY A 1 75 ? 7.540 0.269 5.136 1.00 94.81 75 GLY A N 1
ATOM 522 C CA . GLY A 1 75 ? 8.963 0.418 4.837 1.00 94.81 75 GLY A CA 1
ATOM 523 C C . GLY A 1 75 ? 9.272 0.216 3.354 1.00 94.81 75 GLY A C 1
ATOM 524 O O . GLY A 1 75 ? 9.944 1.042 2.759 1.00 94.81 75 GLY A O 1
ATOM 525 N N . VAL A 1 76 ? 8.732 -0.827 2.720 1.00 95.44 76 VAL A N 1
ATOM 526 C CA . VAL A 1 76 ? 8.944 -1.071 1.283 1.00 95.44 76 VAL A CA 1
ATOM 527 C C . VAL A 1 76 ? 8.247 -0.029 0.408 1.00 95.44 76 VAL A C 1
ATOM 529 O O . VAL A 1 76 ? 8.798 0.362 -0.611 1.00 95.44 76 VAL A O 1
ATOM 532 N N . ILE A 1 77 ? 7.054 0.436 0.777 1.00 95.38 77 ILE A N 1
ATOM 533 C CA . ILE A 1 77 ? 6.347 1.482 0.024 1.00 95.38 77 ILE A CA 1
ATOM 534 C C . ILE A 1 77 ? 7.131 2.793 0.042 1.00 95.38 77 ILE A C 1
ATOM 536 O O . ILE A 1 77 ? 7.246 3.455 -0.986 1.00 95.38 77 ILE A O 1
ATOM 540 N N . VAL A 1 78 ? 7.693 3.148 1.195 1.00 93.75 78 VAL A N 1
ATOM 541 C CA . VAL A 1 78 ? 8.468 4.376 1.353 1.00 93.75 78 VAL A CA 1
ATOM 542 C C . VAL A 1 78 ? 9.857 4.226 0.742 1.00 93.75 78 VAL A C 1
ATOM 544 O O . VAL A 1 78 ? 10.260 5.050 -0.069 1.00 93.75 78 VAL A O 1
ATOM 547 N N . ASP A 1 79 ? 10.582 3.172 1.110 1.00 93.12 79 ASP A N 1
ATOM 548 C CA . ASP A 1 79 ? 12.011 3.029 0.829 1.00 93.12 79 ASP A CA 1
ATOM 549 C C . ASP A 1 79 ? 12.329 2.198 -0.417 1.00 93.12 79 ASP A C 1
ATOM 551 O O . ASP A 1 79 ? 13.484 2.148 -0.854 1.00 93.12 79 ASP A O 1
ATOM 555 N N . GLY A 1 80 ? 11.321 1.530 -0.972 1.00 92.44 80 GLY A N 1
ATOM 556 C CA . GLY A 1 80 ? 11.464 0.606 -2.080 1.00 92.44 80 GLY A CA 1
ATOM 557 C C . GLY A 1 80 ? 11.936 -0.788 -1.666 1.00 92.44 80 GLY A C 1
ATOM 558 O O . GLY A 1 80 ? 11.952 -1.172 -0.495 1.00 92.44 80 GLY A O 1
ATOM 559 N N . ASN A 1 81 ? 12.324 -1.589 -2.659 1.00 90.44 81 ASN A N 1
ATOM 560 C CA . ASN A 1 81 ? 12.796 -2.971 -2.469 1.00 90.44 81 ASN A CA 1
ATOM 561 C C . ASN A 1 81 ? 14.310 -3.130 -2.731 1.00 90.44 81 ASN A C 1
ATOM 563 O O . ASN A 1 81 ? 14.808 -4.251 -2.855 1.00 90.44 81 ASN A O 1
ATOM 567 N N . GLY A 1 82 ? 15.033 -2.010 -2.843 1.00 85.81 82 GLY A N 1
ATOM 568 C CA . GLY A 1 82 ? 16.459 -1.952 -3.179 1.00 85.81 82 GLY A CA 1
ATOM 569 C C . GLY A 1 82 ? 16.763 -1.913 -4.680 1.00 85.81 82 GLY A C 1
ATOM 570 O O . GLY A 1 82 ? 17.912 -1.684 -5.046 1.00 85.81 82 GLY A O 1
ATOM 571 N N . VAL A 1 83 ? 15.761 -2.119 -5.542 1.00 87.94 83 VAL A N 1
ATOM 572 C CA . 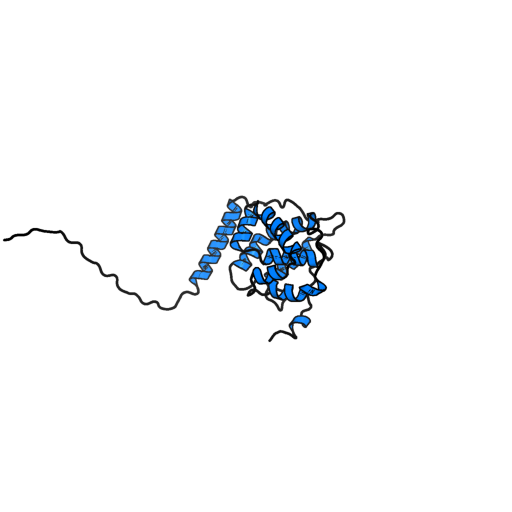VAL A 1 83 ? 15.867 -1.905 -6.998 1.00 87.94 83 VAL A CA 1
ATOM 573 C C . VAL A 1 83 ? 14.894 -0.831 -7.467 1.00 87.94 83 VAL A C 1
ATOM 575 O O . VAL A 1 83 ? 15.265 0.043 -8.240 1.00 87.94 83 VAL A O 1
ATOM 578 N N . LEU A 1 84 ? 13.658 -0.903 -6.985 1.00 91.50 84 LEU A N 1
ATOM 579 C CA . LEU A 1 84 ? 12.664 0.152 -7.095 1.00 91.50 84 LEU A CA 1
ATOM 580 C C . LEU A 1 84 ? 12.765 1.055 -5.862 1.00 91.50 84 LEU A C 1
ATOM 582 O O . LEU A 1 84 ? 13.151 0.580 -4.791 1.00 91.50 84 LEU A O 1
ATOM 586 N N . GLU A 1 85 ? 12.436 2.334 -6.023 1.00 93.06 85 GLU A N 1
ATOM 587 C CA . GLU A 1 85 ? 12.743 3.403 -5.058 1.00 93.06 85 GLU A CA 1
ATOM 588 C C . GLU A 1 85 ? 11.597 3.699 -4.076 1.00 93.06 85 GLU A C 1
ATOM 590 O O . GLU A 1 85 ? 11.742 4.538 -3.189 1.00 93.06 85 GLU A O 1
ATOM 595 N N . GLY A 1 86 ? 10.466 3.003 -4.199 1.00 92.19 86 GLY A N 1
ATOM 596 C CA . GLY A 1 86 ? 9.287 3.274 -3.384 1.00 92.19 86 GLY A CA 1
ATOM 597 C C . GLY A 1 86 ? 8.611 4.565 -3.836 1.00 92.19 86 GLY A C 1
ATOM 598 O O . GLY A 1 86 ? 8.402 4.789 -5.029 1.00 92.19 86 GLY A O 1
ATOM 599 N N . CYS A 1 87 ? 8.293 5.431 -2.879 1.00 89.81 87 CYS A N 1
ATOM 600 C CA . CYS A 1 87 ? 7.730 6.754 -3.128 1.00 89.81 87 CYS A CA 1
ATOM 601 C C . CYS A 1 87 ? 8.776 7.889 -3.052 1.00 89.81 87 CYS A C 1
ATOM 603 O O . CYS A 1 87 ? 8.406 9.063 -3.020 1.00 89.81 87 CYS A O 1
ATOM 605 N N . ARG A 1 88 ? 10.077 7.563 -3.005 1.00 86.88 88 ARG A N 1
ATOM 606 C CA . ARG A 1 88 ? 11.181 8.537 -2.944 1.00 86.88 88 ARG A CA 1
ATOM 607 C C . ARG A 1 88 ? 11.377 9.245 -4.287 1.00 86.88 88 ARG A C 1
ATOM 609 O O . ARG A 1 88 ? 11.981 8.699 -5.196 1.00 86.88 88 ARG A O 1
ATOM 616 N N . ASN A 1 89 ? 10.905 10.483 -4.403 1.00 83.00 89 ASN A N 1
ATOM 617 C CA . ASN A 1 89 ? 11.188 11.387 -5.537 1.00 83.00 89 ASN A CA 1
ATOM 618 C C . ASN A 1 89 ? 11.530 12.817 -5.095 1.00 83.00 89 ASN A C 1
ATOM 620 O O . ASN A 1 89 ? 11.341 13.759 -5.863 1.00 83.00 89 ASN A O 1
ATOM 624 N N . GLU A 1 90 ? 11.970 13.001 -3.847 1.00 81.69 90 GLU A N 1
ATOM 625 C CA . GLU A 1 90 ? 12.256 14.323 -3.261 1.00 81.69 90 GLU A CA 1
ATOM 626 C C . GLU A 1 90 ? 11.043 15.278 -3.221 1.00 81.69 90 GLU A C 1
ATOM 628 O O . GLU A 1 90 ? 11.187 16.474 -2.955 1.00 81.69 90 GLU A O 1
ATOM 633 N N . SER A 1 91 ? 9.829 14.771 -3.458 1.00 81.06 91 SER A N 1
ATOM 634 C CA . SER A 1 91 ? 8.598 15.532 -3.252 1.00 81.06 91 SER A CA 1
ATOM 635 C C . SER A 1 91 ? 8.131 15.460 -1.793 1.00 81.06 91 SER A C 1
ATOM 637 O O . SER A 1 91 ? 8.578 14.624 -1.006 1.00 81.06 91 SER A O 1
ATOM 639 N N . ALA A 1 92 ? 7.175 16.318 -1.425 1.00 83.12 92 ALA A N 1
ATOM 640 C CA . ALA A 1 92 ? 6.545 16.289 -0.101 1.00 83.12 92 ALA A CA 1
ATOM 641 C C . ALA A 1 92 ? 5.759 14.990 0.173 1.00 83.12 92 ALA A C 1
ATOM 643 O O . ALA A 1 92 ? 5.439 14.687 1.319 1.00 83.12 92 ALA A O 1
ATOM 644 N N . HIS A 1 93 ? 5.473 14.209 -0.869 1.00 82.56 93 HIS A N 1
ATOM 645 C CA . HIS A 1 93 ? 4.693 12.981 -0.794 1.00 82.56 93 HIS A CA 1
ATOM 646 C C . HIS A 1 93 ? 5.311 11.933 0.140 1.00 82.56 93 HIS A C 1
ATOM 648 O O . HIS A 1 93 ? 4.633 11.412 1.021 1.00 82.56 93 HIS A O 1
ATOM 654 N N . GLU A 1 94 ? 6.623 11.695 0.025 1.00 83.94 94 GLU A N 1
ATOM 655 C CA . GLU A 1 94 ? 7.355 10.785 0.918 1.00 83.94 94 GLU A CA 1
ATOM 656 C C . GLU A 1 94 ? 7.233 11.212 2.384 1.00 83.94 94 GLU A C 1
ATOM 658 O O . GLU A 1 94 ? 7.082 10.375 3.277 1.00 83.94 94 GLU A O 1
ATOM 663 N N . HIS A 1 95 ? 7.286 12.522 2.635 1.00 85.31 95 HIS A N 1
ATOM 664 C CA . HIS A 1 95 ? 7.138 13.060 3.978 1.00 85.31 95 HIS A CA 1
ATOM 665 C C . HIS A 1 95 ? 5.738 12.772 4.524 1.00 85.31 95 HIS A C 1
ATOM 667 O O . HIS A 1 95 ? 5.633 12.220 5.614 1.00 85.31 95 HIS A O 1
ATOM 673 N N . TYR A 1 96 ? 4.677 13.028 3.754 1.00 85.38 96 TYR A N 1
ATOM 674 C CA . TYR A 1 96 ? 3.317 12.737 4.207 1.00 85.38 96 TYR A CA 1
ATOM 675 C C . TYR A 1 96 ? 3.096 11.247 4.492 1.00 85.38 96 TYR A C 1
ATOM 677 O O . TYR A 1 96 ? 2.558 10.909 5.541 1.00 85.38 96 TYR A O 1
ATOM 685 N N . VAL A 1 97 ? 3.568 10.334 3.640 1.00 86.75 97 VAL A N 1
ATOM 686 C CA . VAL A 1 97 ? 3.426 8.887 3.898 1.00 86.75 97 VAL A CA 1
ATOM 687 C C . VAL A 1 97 ? 4.118 8.477 5.208 1.00 86.75 97 VAL A C 1
ATOM 689 O O . VAL A 1 97 ? 3.586 7.654 5.955 1.00 86.75 97 VAL A O 1
ATOM 692 N N . LYS A 1 98 ? 5.273 9.074 5.533 1.00 87.81 98 LYS A N 1
ATOM 693 C CA . LYS A 1 98 ? 5.972 8.838 6.808 1.00 87.81 98 LYS A CA 1
ATOM 694 C C . LYS A 1 98 ? 5.229 9.443 8.000 1.00 87.81 98 LYS A C 1
ATOM 696 O O . LYS A 1 98 ? 5.035 8.748 9.000 1.00 87.81 98 LYS A O 1
ATOM 701 N N . THR A 1 99 ? 4.809 10.703 7.893 1.00 86.12 99 THR A N 1
ATOM 702 C CA . THR A 1 99 ? 4.095 11.430 8.953 1.00 86.12 99 THR A CA 1
ATOM 703 C C . THR A 1 99 ? 2.786 10.735 9.309 1.00 86.12 99 THR A C 1
ATOM 705 O O . THR A 1 99 ? 2.504 10.550 10.486 1.00 86.12 99 THR A O 1
ATOM 708 N N . PHE A 1 100 ? 2.049 10.254 8.306 1.00 87.19 100 PHE A N 1
ATOM 709 C CA . PHE A 1 100 ? 0.773 9.555 8.474 1.00 87.19 100 PHE A CA 1
ATOM 710 C C . PHE A 1 100 ? 0.919 8.023 8.582 1.00 87.19 100 PHE A C 1
ATOM 712 O O . PHE A 1 100 ? -0.028 7.270 8.348 1.00 87.19 100 PHE A O 1
ATOM 719 N N . SER A 1 101 ? 2.111 7.510 8.900 1.00 87.44 101 SER A N 1
ATOM 720 C CA . SER A 1 101 ? 2.353 6.058 8.950 1.00 87.44 101 SER A CA 1
ATOM 721 C C . SER A 1 101 ? 1.493 5.340 9.997 1.00 87.44 101 SER A C 1
ATOM 723 O O . SER A 1 101 ? 1.051 4.215 9.758 1.00 87.44 101 SER A O 1
ATOM 725 N N . LYS A 1 102 ? 1.201 5.993 11.128 1.00 85.88 102 LYS A N 1
ATOM 726 C CA . LYS A 1 102 ? 0.335 5.451 12.189 1.00 85.88 102 LYS A CA 1
ATOM 727 C C . LYS A 1 102 ? -1.128 5.399 11.762 1.00 85.88 102 LYS A C 1
ATOM 729 O O . LYS A 1 102 ? -1.846 4.450 12.067 1.00 85.88 102 LYS A O 1
ATOM 734 N N . GLU A 1 103 ? -1.554 6.380 10.989 1.00 86.00 103 GLU A N 1
ATOM 735 C CA . GLU A 1 103 ? -2.869 6.457 10.381 1.00 86.00 103 GLU A CA 1
ATOM 736 C C . GLU A 1 103 ? -3.047 5.369 9.317 1.00 86.00 103 GLU A C 1
ATOM 738 O O . GLU A 1 103 ? -4.064 4.677 9.311 1.00 86.00 103 GLU A O 1
ATOM 743 N N . LEU A 1 104 ? -2.042 5.156 8.465 1.00 90.25 104 LEU A N 1
ATOM 744 C CA . LEU A 1 104 ? -2.035 4.072 7.479 1.00 90.25 104 LEU A CA 1
ATOM 745 C C . LEU A 1 104 ? -2.058 2.687 8.139 1.00 90.25 104 LEU A C 1
ATOM 747 O O . LEU A 1 104 ? -2.774 1.796 7.682 1.00 90.25 104 LEU A O 1
ATOM 751 N N . GLU A 1 105 ? -1.320 2.510 9.236 1.00 89.69 105 GLU A N 1
ATOM 752 C CA . GLU A 1 105 ? -1.355 1.298 10.061 1.00 89.69 105 GLU A CA 1
ATOM 753 C C . GLU A 1 105 ? -2.756 1.043 10.637 1.00 89.69 105 GLU A C 1
ATOM 755 O O . GLU A 1 105 ? -3.245 -0.088 10.653 1.00 89.69 105 GLU A O 1
ATOM 760 N N . CYS A 1 106 ? -3.443 2.105 11.044 1.00 87.75 106 CYS A N 1
ATOM 761 C CA . CYS A 1 106 ? -4.804 2.004 11.536 1.00 87.75 106 CYS A CA 1
ATOM 762 C C . CYS A 1 106 ? -5.814 1.632 10.437 1.00 87.75 106 CYS A C 1
ATOM 764 O O . CYS A 1 106 ? -6.665 0.763 10.628 1.00 87.75 106 CYS A O 1
ATOM 766 N N . LEU A 1 107 ? -5.694 2.241 9.256 1.00 89.38 107 LEU A N 1
ATOM 767 C CA . LEU A 1 107 ? -6.501 1.886 8.086 1.00 89.38 107 LEU A CA 1
ATOM 768 C C . LEU A 1 107 ? -6.288 0.423 7.679 1.00 89.38 107 LEU A C 1
ATOM 770 O O . LEU A 1 107 ? -7.244 -0.277 7.348 1.00 89.38 107 LEU A O 1
ATOM 774 N N . TYR A 1 108 ? -5.053 -0.065 7.777 1.00 91.69 108 TYR A N 1
ATOM 775 C CA . TYR A 1 108 ? -4.746 -1.482 7.633 1.00 91.69 108 TYR A CA 1
ATOM 776 C C . TYR A 1 108 ? -5.493 -2.344 8.663 1.00 91.69 108 TYR A C 1
ATOM 778 O O . TYR A 1 108 ? -6.097 -3.343 8.281 1.00 91.69 108 TYR A O 1
ATOM 786 N N . ALA A 1 109 ? -5.531 -1.956 9.941 1.00 90.00 109 ALA A N 1
ATOM 787 C CA . ALA A 1 109 ? -6.275 -2.703 10.958 1.00 90.00 109 ALA A CA 1
ATOM 788 C C . ALA A 1 109 ? -7.779 -2.809 10.630 1.00 90.00 109 ALA A C 1
ATOM 790 O O . ALA A 1 109 ? -8.351 -3.896 10.721 1.00 90.00 109 ALA A O 1
ATOM 791 N N . VAL A 1 110 ? -8.397 -1.723 10.156 1.00 88.25 110 V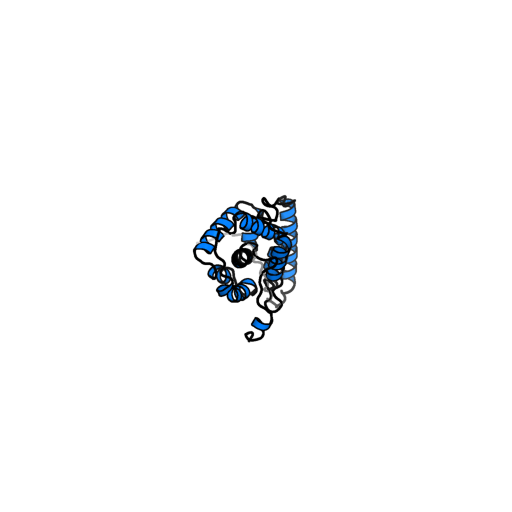AL A N 1
ATOM 792 C CA . VAL A 1 110 ? -9.808 -1.714 9.726 1.00 88.25 110 VAL A CA 1
ATOM 793 C C . VAL A 1 110 ? -10.051 -2.666 8.549 1.00 88.25 110 VAL A C 1
ATOM 795 O O . VAL A 1 110 ? -11.017 -3.427 8.567 1.00 88.25 110 VAL A O 1
ATOM 798 N N . LEU A 1 111 ? -9.159 -2.691 7.547 1.00 90.00 111 LEU A N 1
ATOM 799 C CA . LEU A 1 111 ? -9.272 -3.638 6.426 1.00 90.00 111 LEU A CA 1
ATOM 800 C C . LEU A 1 111 ? -9.306 -5.085 6.905 1.00 90.00 111 LEU A C 1
ATOM 802 O O . LEU A 1 111 ? -10.049 -5.910 6.377 1.00 90.00 111 LEU A O 1
ATOM 806 N N . LEU A 1 112 ? -8.483 -5.405 7.895 1.00 90.31 112 LEU A N 1
ATOM 807 C CA . LEU A 1 112 ? -8.382 -6.760 8.397 1.00 90.31 112 LEU A CA 1
ATOM 808 C C . LEU A 1 112 ? -9.578 -7.174 9.264 1.00 90.31 112 LEU A C 1
ATOM 810 O O . LEU A 1 112 ? -9.994 -8.332 9.178 1.00 90.31 112 LEU A O 1
ATOM 814 N N . GLU A 1 113 ? -10.142 -6.252 10.051 1.00 87.44 113 GLU A N 1
ATOM 815 C CA . GLU A 1 113 ? -11.369 -6.488 10.827 1.00 87.44 113 GLU A CA 1
ATOM 816 C C . GLU A 1 113 ? -12.526 -6.908 9.909 1.00 87.44 113 GLU A C 1
ATOM 818 O O . GLU A 1 113 ? -13.204 -7.907 10.162 1.00 87.44 113 GLU A O 1
ATOM 823 N N . ASP A 1 114 ? -12.667 -6.228 8.770 1.00 87.81 114 ASP A N 1
ATOM 824 C CA . ASP A 1 114 ? -13.649 -6.555 7.731 1.00 87.81 114 ASP A CA 1
ATOM 825 C C . ASP A 1 114 ? -13.190 -7.695 6.796 1.00 87.81 114 ASP A C 1
ATOM 827 O O . ASP A 1 114 ? -13.732 -7.933 5.716 1.00 87.81 114 ASP A O 1
ATOM 831 N N . LYS A 1 115 ? -12.154 -8.443 7.198 1.00 90.06 115 LYS A N 1
ATOM 832 C CA . LYS A 1 115 ? -11.613 -9.601 6.466 1.00 90.06 115 LYS A CA 1
ATOM 833 C C . LYS A 1 115 ? -11.277 -9.265 5.007 1.00 90.06 115 LYS A C 1
ATOM 835 O O . LYS A 1 115 ? -11.428 -10.113 4.124 1.00 90.06 115 LYS A O 1
ATOM 840 N N . CYS A 1 116 ? -10.827 -8.036 4.769 1.00 92.81 116 CYS A N 1
ATOM 841 C CA . CYS A 1 116 ? -10.495 -7.469 3.471 1.00 92.81 116 CYS A CA 1
ATOM 842 C C . CYS A 1 116 ? -11.630 -7.595 2.439 1.00 92.81 116 CYS A C 1
ATOM 844 O O . CYS A 1 116 ? -11.377 -7.825 1.252 1.00 92.81 116 CYS A O 1
ATOM 846 N N . GLY A 1 117 ? -12.884 -7.524 2.897 1.00 91.56 117 GLY A N 1
ATOM 847 C CA . GLY A 1 117 ? -14.076 -7.651 2.060 1.00 91.56 117 GLY A CA 1
ATOM 848 C C . GLY A 1 117 ? -14.285 -9.055 1.482 1.00 91.56 117 GLY A C 1
ATOM 849 O O . GLY A 1 117 ? -15.059 -9.222 0.541 1.00 91.56 117 GLY A O 1
ATOM 850 N N . GLY A 1 118 ? -13.569 -10.071 1.986 1.00 94.12 118 GLY A N 1
ATOM 851 C CA . GLY A 1 118 ? -13.613 -11.436 1.452 1.00 94.12 118 GLY A CA 1
ATOM 852 C C . GLY A 1 118 ? -13.086 -11.560 0.017 1.00 94.12 118 GLY A C 1
ATOM 853 O O . GLY A 1 118 ? -13.424 -12.518 -0.681 1.00 94.12 118 GLY A O 1
ATOM 854 N N . LEU A 1 119 ? -12.294 -10.588 -0.442 1.00 96.50 119 LEU A N 1
ATOM 855 C CA . LEU A 1 119 ? -11.787 -10.548 -1.808 1.00 96.50 119 LEU A CA 1
ATOM 856 C C . LEU A 1 119 ? -10.686 -11.600 -2.026 1.00 96.50 119 LEU A C 1
ATOM 858 O O . LEU A 1 119 ? -9.844 -11.806 -1.149 1.00 96.50 119 LEU A O 1
ATOM 862 N N . PRO A 1 120 ? -10.668 -12.276 -3.190 1.00 96.31 120 PRO A N 1
ATOM 863 C CA . PRO A 1 120 ? -9.657 -13.278 -3.487 1.00 96.31 120 PRO A CA 1
ATOM 864 C C . PRO A 1 120 ? -8.296 -12.633 -3.762 1.00 96.31 120 PRO A C 1
ATOM 866 O O . PRO A 1 120 ? -8.207 -11.570 -4.381 1.00 96.31 120 PRO A O 1
ATOM 869 N N . SER A 1 121 ? -7.230 -13.331 -3.368 1.00 96.81 121 SER A N 1
ATOM 870 C CA . SER A 1 121 ? -5.863 -12.961 -3.735 1.00 96.81 121 SER A CA 1
ATOM 871 C C . SER A 1 121 ? -5.672 -12.975 -5.254 1.00 96.81 121 SER A C 1
ATOM 873 O O . SER A 1 121 ? -6.155 -13.873 -5.948 1.00 96.81 121 SER A O 1
ATOM 875 N N . LYS A 1 122 ? -4.898 -12.013 -5.759 1.00 97.50 122 LYS A N 1
ATOM 876 C CA . LYS A 1 122 ? -4.407 -11.954 -7.141 1.00 97.50 122 LYS A CA 1
ATOM 877 C C . LYS A 1 122 ? -2.884 -11.930 -7.217 1.00 97.50 122 LYS A C 1
ATOM 879 O O . LYS A 1 122 ? -2.322 -11.597 -8.260 1.00 97.50 122 LYS A O 1
ATOM 884 N N . HIS A 1 123 ? -2.201 -12.297 -6.134 1.00 96.19 123 HIS A N 1
ATOM 885 C CA . HIS A 1 123 ? -0.747 -12.191 -6.029 1.00 96.19 123 HIS A CA 1
ATOM 886 C C . HIS A 1 123 ? -0.010 -12.828 -7.215 1.00 96.19 123 HIS A C 1
ATOM 888 O O . HIS A 1 123 ? 0.896 -12.211 -7.771 1.00 96.19 123 HIS A O 1
ATOM 894 N N . ALA A 1 124 ? -0.428 -14.028 -7.632 1.00 95.25 124 ALA A N 1
ATOM 895 C CA . ALA A 1 124 ? 0.220 -14.784 -8.705 1.00 95.25 124 ALA A CA 1
ATOM 896 C C . ALA A 1 124 ? 0.315 -14.004 -10.029 1.00 95.25 124 ALA A C 1
ATOM 898 O O . ALA A 1 124 ? 1.349 -14.058 -10.694 1.00 95.25 124 ALA A O 1
ATOM 899 N N . ASP A 1 125 ? -0.727 -13.242 -10.364 1.00 95.50 125 ASP A N 1
ATOM 900 C CA . ASP A 1 125 ? -0.836 -12.543 -11.646 1.00 95.50 125 ASP A CA 1
ATOM 901 C C . ASP A 1 125 ? -0.507 -11.047 -11.538 1.00 95.50 125 ASP A C 1
ATOM 903 O O . ASP A 1 125 ? -0.147 -10.413 -12.530 1.00 95.50 125 ASP A O 1
ATOM 907 N N . ARG A 1 126 ? -0.616 -10.460 -10.337 1.00 97.38 126 ARG A N 1
ATOM 908 C CA . ARG A 1 126 ? -0.477 -9.013 -10.119 1.00 97.38 126 ARG A CA 1
ATOM 909 C C . ARG A 1 126 ? 0.873 -8.587 -9.547 1.00 97.38 126 ARG A C 1
ATOM 911 O O . ARG A 1 126 ? 1.250 -7.438 -9.756 1.00 97.38 126 ARG A O 1
ATOM 918 N N . GLN A 1 127 ? 1.620 -9.461 -8.868 1.00 96.50 127 GLN A N 1
ATOM 919 C CA . GLN A 1 127 ? 2.774 -9.053 -8.051 1.00 96.50 127 GLN A CA 1
ATOM 920 C C . GLN A 1 127 ? 3.799 -8.176 -8.792 1.00 96.50 127 GLN A C 1
ATOM 922 O O . GLN A 1 127 ? 4.235 -7.162 -8.254 1.00 96.50 127 GLN A O 1
ATOM 927 N N . GLU A 1 128 ? 4.184 -8.535 -10.021 1.00 95.88 128 GLU A N 1
ATOM 928 C CA . GLU A 1 128 ? 5.166 -7.740 -10.774 1.00 95.88 128 GLU A CA 1
ATOM 929 C C . GLU A 1 128 ? 4.615 -6.364 -11.163 1.00 95.88 128 GLU A C 1
ATOM 931 O O . GLU A 1 128 ? 5.318 -5.362 -11.036 1.00 95.88 128 GLU A O 1
ATOM 936 N N . ALA A 1 129 ? 3.359 -6.304 -11.608 1.00 97.12 129 ALA A N 1
ATOM 937 C CA . ALA A 1 129 ? 2.707 -5.046 -11.949 1.00 97.12 129 ALA A CA 1
ATOM 938 C C . ALA A 1 129 ? 2.511 -4.166 -10.706 1.00 97.12 129 ALA A C 1
ATOM 940 O O . ALA A 1 129 ? 2.752 -2.964 -10.773 1.00 97.12 129 ALA A O 1
ATOM 941 N N . TRP A 1 130 ? 2.153 -4.771 -9.568 1.00 97.81 130 TRP A N 1
ATOM 942 C CA . TRP A 1 130 ? 2.038 -4.077 -8.289 1.00 97.81 130 TRP A CA 1
ATOM 943 C C . TRP A 1 130 ? 3.370 -3.463 -7.880 1.00 97.81 130 TRP A C 1
ATOM 945 O O . TRP A 1 130 ? 3.405 -2.270 -7.620 1.00 97.81 130 TRP A O 1
ATOM 955 N N . GLU A 1 131 ? 4.478 -4.214 -7.891 1.00 96.81 131 GLU A N 1
ATOM 956 C CA . GLU A 1 131 ? 5.777 -3.640 -7.513 1.00 96.81 131 GLU A CA 1
ATOM 957 C C . GLU A 1 131 ? 6.174 -2.488 -8.442 1.00 96.81 131 GLU A C 1
ATOM 959 O O . GLU A 1 131 ? 6.596 -1.442 -7.961 1.00 96.81 131 GLU A O 1
ATOM 964 N N . ARG A 1 132 ? 5.949 -2.618 -9.756 1.00 95.44 132 ARG A N 1
ATOM 965 C CA . ARG A 1 132 ? 6.240 -1.547 -10.723 1.00 95.44 132 ARG A CA 1
ATOM 966 C C . ARG A 1 132 ? 5.366 -0.308 -10.550 1.00 95.44 132 ARG A C 1
ATOM 968 O O . ARG A 1 132 ? 5.857 0.782 -10.779 1.00 95.44 132 ARG A O 1
ATOM 975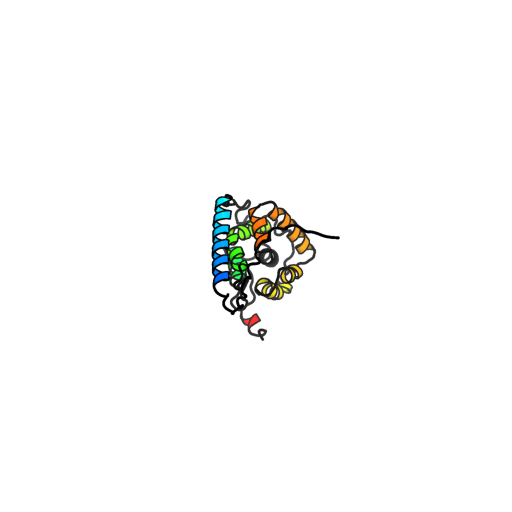 N N . ALA A 1 133 ? 4.090 -0.453 -10.205 1.00 96.44 133 ALA A N 1
ATOM 976 C CA . ALA A 1 133 ? 3.200 0.694 -10.021 1.00 96.44 133 ALA A CA 1
ATOM 977 C C . ALA A 1 133 ? 3.381 1.337 -8.639 1.00 96.44 133 ALA A C 1
ATOM 979 O O . ALA A 1 133 ? 3.390 2.557 -8.508 1.00 96.44 133 ALA A O 1
ATOM 980 N N . CYS A 1 134 ? 3.538 0.516 -7.604 1.00 96.56 134 CYS A N 1
ATOM 981 C CA . CYS A 1 134 ? 3.535 0.953 -6.214 1.00 96.56 134 CYS A CA 1
ATOM 982 C C . CYS A 1 134 ? 4.906 1.371 -5.693 1.00 96.56 134 CYS A C 1
ATOM 984 O O . CYS A 1 134 ? 4.955 2.164 -4.760 1.00 96.56 134 CYS A O 1
ATOM 986 N N . LEU A 1 135 ? 5.997 0.857 -6.271 1.00 95.81 135 LEU A N 1
ATOM 987 C CA . LEU A 1 135 ? 7.362 1.155 -5.824 1.00 95.81 135 LEU A CA 1
ATOM 988 C C . LEU A 1 135 ? 8.154 2.009 -6.824 1.00 95.81 135 LEU A C 1
ATOM 990 O O . LEU A 1 135 ? 9.354 2.197 -6.648 1.00 95.81 135 LEU A O 1
ATOM 9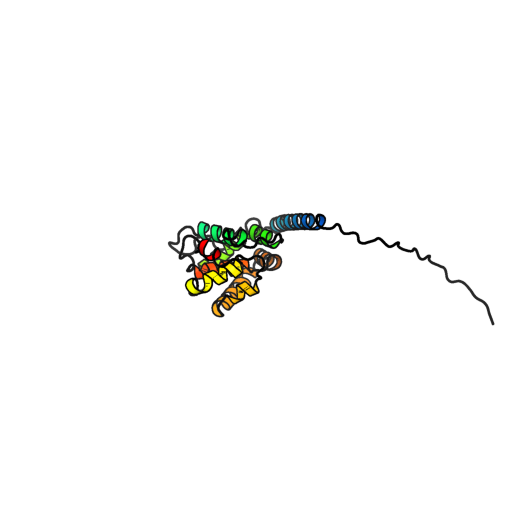94 N N . ASP A 1 136 ? 7.513 2.496 -7.885 1.00 93.19 136 ASP A N 1
ATOM 995 C CA . ASP A 1 136 ? 8.093 3.486 -8.792 1.00 93.19 136 ASP A CA 1
ATOM 996 C C . ASP A 1 136 ? 7.535 4.870 -8.436 1.00 93.19 136 ASP A C 1
ATOM 998 O O . ASP A 1 136 ? 6.310 5.071 -8.468 1.00 93.19 136 ASP A O 1
ATOM 1002 N N . PRO A 1 137 ? 8.395 5.842 -8.106 1.00 91.62 137 PRO A N 1
ATOM 1003 C CA . PRO A 1 137 ? 7.946 7.149 -7.664 1.00 91.62 137 PRO A CA 1
ATOM 1004 C C . PRO A 1 137 ? 7.491 8.054 -8.826 1.00 91.62 137 PRO A C 1
ATOM 1006 O O . PRO A 1 137 ? 6.958 9.137 -8.581 1.00 91.62 137 PRO A O 1
ATOM 1009 N N . ASN A 1 138 ? 7.661 7.618 -10.081 1.00 90.69 138 ASN A N 1
ATOM 1010 C CA . ASN A 1 138 ? 7.125 8.283 -11.275 1.00 90.69 138 ASN A CA 1
ATOM 1011 C C . ASN A 1 138 ? 5.724 7.790 -11.654 1.00 90.69 138 ASN A C 1
ATOM 1013 O O . ASN A 1 138 ? 5.107 8.330 -12.573 1.00 90.69 138 ASN A O 1
ATOM 1017 N N . LYS A 1 139 ? 5.238 6.743 -10.984 1.00 93.69 139 LYS A N 1
ATOM 1018 C CA . LYS A 1 139 ? 3.894 6.203 -11.176 1.00 93.69 139 LYS A CA 1
ATOM 1019 C C . LYS A 1 139 ? 2.896 6.924 -10.299 1.00 93.69 139 LYS A C 1
ATOM 1021 O O . LYS A 1 139 ? 3.207 7.259 -9.155 1.00 93.69 139 LYS A O 1
ATOM 1026 N N . ASP A 1 140 ? 1.698 7.138 -10.819 1.00 92.25 140 ASP A N 1
ATOM 1027 C CA . ASP A 1 140 ? 0.655 7.864 -10.108 1.00 92.25 140 ASP A CA 1
ATOM 1028 C C . ASP A 1 140 ? -0.407 6.927 -9.513 1.00 92.25 140 ASP A C 1
ATOM 1030 O O . ASP A 1 140 ? -0.286 5.698 -9.492 1.00 92.25 140 ASP A O 1
ATOM 1034 N N . LEU A 1 141 ? -1.447 7.532 -8.944 1.00 92.25 141 LEU A N 1
ATOM 1035 C CA . LEU A 1 141 ? -2.577 6.803 -8.392 1.00 92.25 141 LEU A CA 1
ATOM 1036 C C . LEU A 1 141 ? -3.316 5.980 -9.456 1.00 92.25 141 LEU A C 1
ATOM 1038 O O . LEU A 1 141 ? -3.754 4.879 -9.137 1.00 92.25 141 LEU A O 1
ATOM 1042 N N . LEU A 1 142 ? -3.496 6.491 -10.677 1.00 94.88 142 LEU A N 1
ATOM 1043 C CA . LEU A 1 142 ? -4.243 5.786 -11.720 1.00 94.88 142 LEU A CA 1
ATOM 1044 C C . LEU A 1 142 ? -3.500 4.521 -12.151 1.00 94.88 142 LEU A C 1
ATOM 1046 O O . LEU A 1 142 ? -4.132 3.469 -12.250 1.00 94.88 142 LEU A O 1
ATOM 1050 N N . ASP A 1 143 ? -2.169 4.593 -12.286 1.00 96.38 143 ASP A N 1
ATOM 1051 C CA . ASP A 1 143 ? -1.323 3.421 -12.555 1.00 96.38 143 ASP A CA 1
ATOM 1052 C C . ASP A 1 143 ? -1.560 2.295 -11.528 1.00 96.38 143 ASP A C 1
ATOM 1054 O O . ASP A 1 143 ? -1.656 1.123 -11.893 1.00 96.38 143 ASP A O 1
ATOM 1058 N N . ALA A 1 144 ? -1.668 2.637 -10.238 1.00 96.00 144 ALA A N 1
ATOM 1059 C CA . ALA A 1 144 ? -1.947 1.666 -9.179 1.00 96.00 144 ALA A CA 1
ATOM 1060 C C . ALA A 1 144 ? -3.420 1.220 -9.172 1.00 96.00 144 ALA A C 1
ATOM 1062 O O . ALA A 1 144 ? -3.719 0.032 -9.039 1.00 96.00 144 ALA A O 1
ATOM 1063 N N . TYR A 1 145 ? -4.351 2.162 -9.324 1.00 94.44 145 TYR A N 1
ATOM 1064 C CA . TYR A 1 145 ? -5.789 1.919 -9.257 1.00 94.44 145 TYR A CA 1
ATOM 1065 C C . TYR A 1 145 ? -6.270 0.996 -10.384 1.00 94.44 145 TYR A C 1
ATOM 1067 O O . TYR A 1 145 ? -7.167 0.179 -10.175 1.00 94.44 145 TYR A O 1
ATOM 1075 N N . ASP A 1 146 ? -5.649 1.050 -11.562 1.00 97.12 146 ASP A N 1
ATOM 1076 C CA . ASP A 1 146 ? -5.990 0.184 -12.695 1.00 97.12 146 ASP A CA 1
ATOM 1077 C C . ASP A 1 146 ? -5.589 -1.285 -12.526 1.00 97.12 146 ASP A C 1
ATOM 1079 O O . ASP A 1 146 ? -6.114 -2.146 -13.234 1.00 97.12 146 ASP A O 1
ATOM 1083 N N . LEU A 1 147 ? -4.769 -1.611 -11.523 1.00 97.88 147 LEU A N 1
ATOM 1084 C CA . LEU A 1 147 ? -4.467 -2.999 -11.153 1.00 97.88 147 LEU A CA 1
ATOM 1085 C C . LEU A 1 147 ? -5.591 -3.671 -10.339 1.00 97.88 147 LEU A C 1
ATOM 1087 O O . LEU A 1 147 ? -5.587 -4.895 -10.136 1.00 97.88 147 LEU A O 1
ATOM 1091 N N . MET A 1 148 ? -6.560 -2.896 -9.849 1.00 97.81 148 MET A N 1
ATOM 1092 C CA . MET A 1 148 ? -7.712 -3.406 -9.108 1.00 97.81 148 MET A CA 1
ATOM 1093 C C . MET A 1 148 ? -8.794 -3.951 -10.053 1.00 97.81 148 MET A C 1
ATOM 1095 O O . MET A 1 148 ? -9.096 -3.383 -11.102 1.00 97.81 148 MET A O 1
ATOM 1099 N N . SER A 1 149 ? -9.454 -5.040 -9.655 1.00 97.31 149 SER A N 1
ATOM 1100 C CA . SER A 1 149 ? -10.723 -5.469 -10.264 1.00 97.31 149 SER A CA 1
ATOM 1101 C C . SER A 1 149 ? -11.835 -4.469 -9.967 1.00 97.31 149 SER A C 1
ATOM 1103 O O . SER A 1 149 ? -11.739 -3.679 -9.034 1.00 97.31 149 SER A O 1
ATOM 1105 N N . GLY A 1 150 ? -12.954 -4.575 -10.688 1.00 97.56 150 GLY A N 1
ATOM 1106 C CA . GLY A 1 150 ? -14.162 -3.816 -10.356 1.00 97.56 150 GLY A CA 1
ATOM 1107 C C . GLY A 1 150 ? -14.628 -4.018 -8.906 1.00 97.56 150 GLY A C 1
ATOM 1108 O O . GLY A 1 150 ? -14.981 -3.042 -8.254 1.00 97.56 150 GLY A O 1
ATOM 1109 N N . ALA A 1 151 ? -14.561 -5.246 -8.378 1.00 97.75 151 ALA A N 1
ATOM 1110 C CA . ALA A 1 151 ? -14.934 -5.538 -6.990 1.00 97.75 151 ALA A CA 1
ATOM 1111 C C . ALA A 1 151 ? -13.975 -4.880 -5.984 1.00 97.75 151 ALA A C 1
ATOM 1113 O O . ALA A 1 151 ? -14.413 -4.266 -5.016 1.00 97.75 151 ALA A O 1
ATOM 1114 N N . GLU A 1 152 ? -12.668 -4.935 -6.253 1.00 97.81 152 GLU A N 1
ATOM 1115 C CA . GLU A 1 152 ? -11.656 -4.246 -5.444 1.00 97.81 152 GLU A CA 1
ATOM 1116 C C . GLU A 1 152 ? -11.838 -2.725 -5.489 1.00 97.81 152 GLU A C 1
ATOM 1118 O O . GLU A 1 152 ? -11.800 -2.090 -4.442 1.00 97.81 152 GLU A O 1
ATOM 1123 N N . LYS A 1 153 ? -12.115 -2.144 -6.665 1.00 97.38 153 LYS A N 1
ATOM 1124 C CA . LYS A 1 153 ? -12.387 -0.705 -6.828 1.00 97.38 153 LYS A CA 1
ATOM 1125 C C . LYS A 1 153 ? -13.609 -0.266 -6.016 1.00 97.38 153 LYS A C 1
ATOM 1127 O O . LYS A 1 153 ? -13.553 0.761 -5.344 1.00 97.38 153 LYS A O 1
ATOM 1132 N N . GLN A 1 154 ? -14.693 -1.046 -6.048 1.00 96.94 154 GLN A N 1
ATOM 1133 C CA . GLN A 1 154 ? -15.913 -0.778 -5.274 1.00 96.94 154 GLN A CA 1
ATOM 1134 C C . GLN A 1 154 ? -15.671 -0.856 -3.763 1.00 96.94 154 GLN A C 1
ATOM 1136 O O . GLN A 1 154 ? -16.104 0.029 -3.018 1.00 96.94 154 GLN A O 1
ATOM 1141 N N . TYR A 1 155 ? -14.960 -1.892 -3.312 1.00 96.12 155 TYR A N 1
ATOM 1142 C CA . TYR A 1 155 ? -14.641 -2.053 -1.899 1.00 96.12 155 TYR A CA 1
ATOM 1143 C C . TYR A 1 155 ? -13.698 -0.951 -1.412 1.00 96.12 155 TYR A C 1
ATOM 1145 O O . TYR A 1 155 ? -13.998 -0.280 -0.429 1.00 96.12 155 TYR A O 1
ATOM 1153 N N . PHE A 1 156 ? -12.623 -0.679 -2.156 1.00 95.44 156 PHE A N 1
ATOM 1154 C CA . PHE A 1 156 ? -11.675 0.385 -1.841 1.00 95.44 156 PHE A CA 1
ATOM 1155 C C . PHE A 1 156 ? -12.339 1.763 -1.796 1.00 95.44 156 PHE A C 1
ATOM 1157 O O . PHE A 1 156 ? -12.047 2.554 -0.905 1.00 95.44 156 PHE A O 1
ATOM 1164 N N . HIS A 1 157 ? -13.256 2.053 -2.725 1.00 93.38 157 HIS A N 1
ATOM 1165 C CA . HIS A 1 157 ? -14.029 3.292 -2.698 1.00 93.38 157 HIS A CA 1
ATOM 1166 C C . HIS A 1 157 ? -14.826 3.415 -1.396 1.00 93.38 157 HIS A C 1
ATOM 1168 O O . HIS A 1 157 ? -14.704 4.415 -0.700 1.00 93.38 157 HIS A O 1
ATOM 1174 N N . SER A 1 158 ? -15.597 2.385 -1.040 1.00 91.56 158 SER A N 1
ATOM 1175 C CA . SER A 1 158 ? -16.419 2.381 0.180 1.00 91.56 158 SER A CA 1
ATOM 1176 C C . SER A 1 158 ? -15.565 2.503 1.447 1.00 91.56 158 SER A C 1
ATOM 1178 O O . SER A 1 158 ? -15.887 3.273 2.348 1.00 91.56 158 SER A O 1
ATOM 1180 N N . PHE A 1 159 ? -14.434 1.798 1.478 1.00 90.38 159 PHE A N 1
ATOM 1181 C CA . PHE A 1 159 ? -13.445 1.870 2.546 1.00 90.38 159 PHE A CA 1
ATOM 1182 C C . PHE A 1 159 ? -12.854 3.281 2.698 1.00 90.38 159 PHE A C 1
ATOM 1184 O O . PHE A 1 159 ? -12.820 3.821 3.801 1.00 90.38 159 PHE A O 1
ATOM 1191 N N . LYS A 1 160 ? -12.438 3.909 1.590 1.00 88.69 160 LYS A N 1
ATOM 1192 C CA . LYS A 1 160 ? -11.899 5.276 1.576 1.00 88.69 160 LYS A CA 1
ATOM 1193 C C . LYS A 1 160 ? -12.939 6.301 2.026 1.00 88.69 160 LYS A C 1
ATOM 1195 O O . LYS A 1 160 ? -12.592 7.203 2.779 1.00 88.69 160 LYS A O 1
ATOM 1200 N N . GLU A 1 161 ? -14.185 6.182 1.567 1.00 87.25 161 GLU A N 1
ATOM 1201 C CA . GLU A 1 161 ? -15.269 7.078 1.989 1.00 87.25 161 GLU A CA 1
ATOM 1202 C C . GLU A 1 161 ? -15.489 6.985 3.503 1.00 87.25 161 GLU A C 1
ATOM 1204 O O . GLU A 1 161 ? -15.436 8.006 4.185 1.00 87.25 161 GLU A O 1
ATOM 1209 N N . SER A 1 162 ? -15.596 5.770 4.050 1.00 83.00 162 SER A N 1
ATOM 1210 C CA . SER A 1 162 ? -15.727 5.571 5.500 1.00 83.00 162 SER A CA 1
ATOM 1211 C C . SER A 1 162 ? -14.515 6.097 6.280 1.00 83.00 162 SER A C 1
ATOM 1213 O O . SER A 1 162 ? -14.674 6.723 7.326 1.00 83.00 162 SER A O 1
ATOM 1215 N N . ALA A 1 163 ? -13.298 5.912 5.761 1.00 81.00 163 ALA A N 1
ATOM 1216 C CA . ALA A 1 163 ? -12.097 6.491 6.357 1.00 81.00 163 ALA A CA 1
ATOM 1217 C C . ALA A 1 163 ? -12.148 8.029 6.365 1.00 81.00 163 ALA A C 1
ATOM 1219 O O . ALA A 1 163 ? -11.842 8.653 7.379 1.00 81.00 163 ALA A O 1
ATOM 1220 N N . SER A 1 164 ? -12.573 8.649 5.263 1.00 79.06 164 SER A N 1
ATOM 1221 C CA . SER A 1 164 ? -12.600 10.109 5.106 1.00 79.06 164 SER A CA 1
ATOM 1222 C C . SER A 1 164 ? -13.587 10.834 6.027 1.00 79.06 164 SER A C 1
ATOM 1224 O O . SER A 1 164 ? -13.456 12.040 6.220 1.00 79.06 164 SER A O 1
ATOM 1226 N N . GLU A 1 165 ? -14.514 10.118 6.674 1.00 75.81 165 GLU A N 1
ATOM 1227 C CA . GLU A 1 165 ? -15.370 10.684 7.727 1.00 75.81 165 GLU A CA 1
ATOM 1228 C C . GLU A 1 165 ? -14.563 11.189 8.937 1.00 75.81 165 GLU A C 1
ATOM 1230 O O . GLU A 1 165 ? -15.048 12.007 9.720 1.00 75.81 165 GLU A O 1
ATOM 1235 N N . ARG A 1 166 ? -13.311 10.737 9.097 1.00 72.69 166 ARG A N 1
ATOM 1236 C CA . ARG A 1 166 ? -12.396 11.231 10.131 1.00 72.69 166 ARG A CA 1
ATOM 1237 C C . ARG A 1 166 ? -11.423 12.232 9.530 1.00 72.69 166 ARG A C 1
ATOM 1239 O O . ARG A 1 166 ? -10.695 11.929 8.585 1.00 72.69 166 ARG A O 1
ATOM 1246 N N . GLN A 1 167 ? -11.348 13.400 10.163 1.00 67.81 167 GLN A N 1
ATOM 1247 C CA . GLN A 1 167 ? -10.583 14.548 9.675 1.00 67.81 167 GLN A CA 1
ATOM 1248 C C . GLN A 1 167 ? -9.111 14.223 9.377 1.00 67.81 167 GLN A C 1
ATOM 1250 O O . GLN A 1 167 ? -8.586 14.670 8.365 1.00 67.81 167 GLN A O 1
ATOM 1255 N N . VAL A 1 168 ? -8.465 13.395 10.205 1.00 68.31 168 VAL A N 1
ATOM 1256 C CA . VAL A 1 168 ? -7.053 13.023 10.018 1.00 68.31 168 VAL A CA 1
ATOM 1257 C C . VAL A 1 168 ? -6.839 12.236 8.716 1.00 68.31 168 VAL A C 1
ATOM 1259 O O . VAL A 1 168 ? -5.892 12.505 7.979 1.00 68.31 168 VAL A O 1
ATOM 1262 N N . TYR A 1 169 ? -7.744 11.311 8.380 1.00 75.56 169 TYR A N 1
ATOM 1263 C CA . TYR A 1 169 ? -7.652 10.553 7.130 1.00 75.56 169 TYR A CA 1
ATOM 1264 C C . TYR A 1 169 ? -8.017 11.410 5.922 1.00 75.56 169 TYR A C 1
ATOM 1266 O O . TYR A 1 169 ? -7.359 11.295 4.894 1.00 75.56 169 TYR A O 1
ATOM 1274 N N . ALA A 1 170 ? -9.002 12.306 6.041 1.00 76.00 170 ALA A N 1
ATOM 1275 C CA . ALA A 1 170 ? -9.320 13.259 4.979 1.00 76.00 170 ALA A CA 1
ATOM 1276 C C . ALA A 1 170 ? -8.097 14.117 4.610 1.00 76.00 170 ALA A C 1
ATOM 1278 O O . ALA A 1 170 ? -7.746 14.209 3.437 1.00 76.00 170 ALA A O 1
ATOM 1279 N N . THR A 1 171 ? -7.384 14.648 5.609 1.00 75.56 171 THR A N 1
ATOM 1280 C CA . THR A 1 171 ? -6.160 15.431 5.388 1.00 75.56 171 THR A CA 1
ATOM 1281 C C . THR A 1 171 ? -5.064 14.621 4.694 1.00 75.56 171 THR A C 1
ATOM 1283 O O . THR A 1 171 ? -4.448 15.125 3.757 1.00 75.56 171 THR A O 1
ATOM 1286 N N . PHE A 1 172 ? -4.835 13.364 5.087 1.00 79.31 172 PHE A N 1
ATOM 1287 C CA . PHE A 1 172 ? -3.886 12.499 4.377 1.00 79.31 172 PHE A CA 1
ATOM 1288 C C . PHE A 1 172 ? -4.281 12.309 2.904 1.00 79.31 172 PHE A C 1
ATOM 1290 O O . PHE A 1 172 ? -3.460 12.536 2.015 1.00 79.31 172 PHE A O 1
ATOM 1297 N N . LEU A 1 173 ? -5.542 11.941 2.647 1.00 81.56 173 LEU A N 1
ATOM 1298 C CA . LEU A 1 173 ? -6.054 11.681 1.298 1.00 81.56 173 LEU A CA 1
ATOM 1299 C C . LEU A 1 173 ? -5.980 12.921 0.394 1.00 81.56 173 LEU A C 1
ATOM 1301 O O . LEU A 1 173 ? -5.801 12.780 -0.815 1.00 81.56 173 LEU A O 1
ATOM 1305 N N . GLU A 1 174 ? -6.122 14.119 0.962 1.00 78.81 174 GLU A N 1
ATOM 1306 C CA . GLU A 1 174 ? -5.999 15.389 0.242 1.00 78.81 174 GLU A CA 1
ATOM 1307 C C . GLU A 1 174 ? -4.541 15.779 -0.038 1.00 78.81 174 GLU A C 1
ATOM 1309 O O . GLU A 1 174 ? -4.239 16.242 -1.137 1.00 78.81 174 GLU A O 1
ATOM 1314 N N . L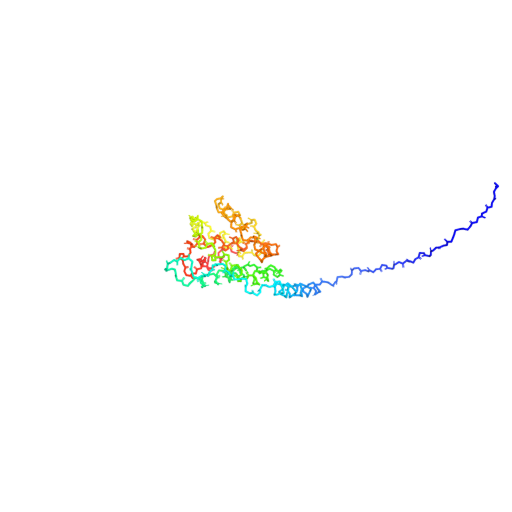EU A 1 175 ? -3.635 15.603 0.931 1.00 76.38 175 LEU A N 1
ATOM 1315 C CA . LEU A 1 175 ? -2.250 16.084 0.835 1.00 76.38 175 LEU A CA 1
ATOM 1316 C C . LEU A 1 175 ? -1.309 15.111 0.120 1.00 76.38 175 LEU A C 1
ATOM 1318 O O . LEU A 1 175 ? -0.500 15.532 -0.706 1.00 76.38 175 LEU A O 1
ATOM 1322 N N . ALA A 1 176 ? -1.399 13.822 0.441 1.00 74.44 176 ALA A N 1
ATOM 1323 C CA . ALA A 1 176 ? -0.581 12.774 -0.166 1.00 74.44 176 ALA A CA 1
ATOM 1324 C C . ALA A 1 176 ? -1.279 12.129 -1.373 1.00 74.44 176 ALA A C 1
ATOM 1326 O O . ALA A 1 176 ? -0.695 11.331 -2.095 1.00 74.44 176 ALA A O 1
ATOM 1327 N N . GLY A 1 177 ? -2.565 12.397 -1.598 1.00 82.56 177 GLY A N 1
ATOM 1328 C CA . GLY A 1 177 ? -3.358 11.482 -2.410 1.00 82.56 177 GLY A CA 1
ATOM 1329 C C . GLY A 1 177 ? -3.475 10.118 -1.719 1.00 82.56 177 GLY A C 1
ATOM 1330 O O . GLY A 1 177 ? -3.392 10.000 -0.499 1.00 82.56 177 GLY A O 1
ATOM 1331 N N . TYR A 1 178 ? -3.719 9.060 -2.492 1.00 89.06 178 TYR A N 1
ATOM 1332 C CA . TYR A 1 178 ? -4.013 7.740 -1.919 1.00 89.06 178 TYR A CA 1
ATOM 1333 C C . TYR A 1 178 ? -3.472 6.565 -2.729 1.00 89.06 178 TYR A C 1
ATOM 1335 O O . TYR A 1 178 ? -3.990 5.450 -2.634 1.00 89.06 178 TYR A O 1
ATOM 1343 N N . LYS A 1 179 ? -2.408 6.797 -3.508 1.00 94.06 179 LYS A N 1
ATOM 1344 C CA . LYS A 1 179 ? -1.702 5.732 -4.231 1.00 94.06 179 LYS A CA 1
ATOM 1345 C C . LYS A 1 179 ? -1.175 4.685 -3.248 1.00 94.06 179 LYS A C 1
ATOM 1347 O O . LYS A 1 179 ? -1.431 3.499 -3.414 1.00 94.06 179 LYS A O 1
ATOM 1352 N N . GLU A 1 180 ? -0.507 5.110 -2.185 1.00 94.31 180 GLU A N 1
ATOM 1353 C CA . GLU A 1 180 ? 0.123 4.228 -1.201 1.00 94.31 180 GLU A CA 1
ATOM 1354 C C . GLU A 1 180 ? -0.926 3.478 -0.398 1.00 94.31 180 GLU A C 1
ATOM 1356 O O . GLU A 1 180 ? -0.777 2.282 -0.173 1.00 94.31 180 GLU A O 1
ATOM 1361 N N . LEU A 1 181 ? -2.037 4.134 -0.055 1.00 94.25 181 LEU A N 1
ATOM 1362 C CA . LEU A 1 181 ? -3.171 3.462 0.568 1.00 94.25 181 LEU A CA 1
ATOM 1363 C C . LEU A 1 181 ? -3.766 2.386 -0.357 1.00 94.25 181 LEU A C 1
ATOM 1365 O O . LEU A 1 181 ? -4.027 1.270 0.090 1.00 94.25 181 LEU A O 1
ATOM 1369 N N . ALA A 1 182 ? -3.926 2.684 -1.650 1.00 96.38 182 ALA A N 1
ATOM 1370 C CA . ALA A 1 182 ? -4.353 1.710 -2.656 1.00 96.38 182 ALA A CA 1
ATOM 1371 C C . ALA A 1 182 ? -3.361 0.538 -2.781 1.00 96.38 182 ALA A C 1
ATOM 1373 O O . ALA A 1 182 ? -3.767 -0.622 -2.882 1.00 96.38 182 ALA A O 1
ATOM 1374 N N . CYS A 1 183 ? -2.061 0.820 -2.716 1.00 97.56 183 CYS A N 1
ATOM 1375 C CA . CYS A 1 183 ? -1.006 -0.184 -2.734 1.00 97.56 183 CYS A CA 1
ATOM 1376 C C . CYS A 1 183 ? -1.022 -1.071 -1.484 1.00 97.56 183 CYS A C 1
ATOM 1378 O O . CYS A 1 183 ? -0.964 -2.294 -1.630 1.00 97.56 183 CYS A O 1
ATOM 1380 N N . ILE A 1 184 ? -1.171 -0.493 -0.285 1.00 96.25 184 ILE A N 1
ATOM 1381 C CA . ILE A 1 184 ? -1.325 -1.226 0.983 1.00 96.25 184 ILE A CA 1
ATOM 1382 C C . ILE A 1 184 ? -2.544 -2.139 0.912 1.00 96.25 184 ILE A C 1
ATOM 1384 O O . ILE A 1 184 ? -2.445 -3.329 1.213 1.00 96.25 184 ILE A O 1
ATOM 1388 N N . PHE A 1 185 ? -3.678 -1.602 0.467 1.00 96.94 185 PHE A N 1
ATOM 1389 C CA . PHE A 1 185 ? -4.926 -2.336 0.301 1.00 96.94 185 PHE A CA 1
ATOM 1390 C C . PHE A 1 185 ? -4.765 -3.558 -0.609 1.00 96.94 185 PHE A C 1
ATOM 1392 O O . PHE A 1 185 ? -5.024 -4.686 -0.183 1.00 96.94 185 PHE A O 1
ATOM 1399 N N . MET A 1 186 ? -4.281 -3.354 -1.842 1.00 97.88 186 MET A N 1
ATOM 1400 C CA . MET A 1 186 ? -4.090 -4.450 -2.797 1.00 97.88 186 MET A CA 1
ATOM 1401 C C . MET A 1 186 ? -3.127 -5.486 -2.246 1.00 97.88 186 MET A C 1
ATOM 1403 O O . MET A 1 186 ? -3.385 -6.681 -2.358 1.00 97.88 186 MET A O 1
ATOM 1407 N N . LYS A 1 187 ? -2.035 -5.035 -1.620 1.00 97.56 187 LYS A N 1
ATOM 1408 C CA . LYS A 1 187 ? -1.015 -5.941 -1.110 1.00 97.56 187 LYS A CA 1
ATOM 1409 C C . LYS A 1 187 ? -1.517 -6.786 0.051 1.00 97.56 187 LYS A C 1
ATOM 1411 O O . LYS A 1 187 ? -1.176 -7.960 0.143 1.00 97.56 187 LYS A O 1
ATOM 1416 N N . THR A 1 188 ? -2.356 -6.202 0.898 1.00 95.56 188 THR A N 1
ATOM 1417 C CA . THR A 1 188 ? -2.972 -6.885 2.037 1.00 95.56 188 THR A CA 1
ATOM 1418 C C . THR A 1 188 ? -3.944 -7.968 1.566 1.00 95.56 188 THR A C 1
ATOM 1420 O O . THR A 1 188 ? -3.892 -9.087 2.069 1.00 95.56 188 THR A O 1
ATOM 1423 N N . ILE A 1 189 ? -4.780 -7.679 0.561 1.00 96.81 189 ILE A N 1
ATOM 1424 C CA . ILE A 1 189 ? -5.657 -8.679 -0.077 1.00 96.81 189 ILE A CA 1
ATOM 1425 C C . ILE A 1 189 ? -4.831 -9.759 -0.775 1.00 96.81 189 ILE A C 1
ATOM 1427 O O . ILE A 1 189 ? -5.090 -10.952 -0.611 1.00 96.81 189 ILE A O 1
ATOM 1431 N N . ASP A 1 190 ? -3.820 -9.347 -1.542 1.00 97.44 190 ASP A N 1
ATOM 1432 C CA . ASP A 1 190 ? -2.967 -10.267 -2.281 1.00 97.44 190 ASP A CA 1
ATOM 1433 C C . ASP A 1 190 ? -2.260 -11.225 -1.347 1.00 97.44 190 ASP A C 1
ATOM 1435 O O . ASP A 1 190 ? -2.279 -12.420 -1.612 1.00 97.44 190 ASP A O 1
ATOM 1439 N N . ASP A 1 191 ? -1.733 -10.752 -0.225 1.00 95.31 191 ASP A N 1
ATOM 1440 C CA . ASP A 1 191 ? -1.119 -11.580 0.814 1.00 95.31 191 ASP A CA 1
ATOM 1441 C C . ASP A 1 191 ? -2.153 -12.186 1.780 1.00 95.31 191 ASP A C 1
ATOM 1443 O O . ASP A 1 191 ? -1.889 -12.426 2.959 1.00 95.31 191 ASP A O 1
ATOM 1447 N N . GLU A 1 192 ? -3.326 -12.497 1.225 1.00 93.12 192 GLU A N 1
ATOM 1448 C CA . GLU A 1 192 ? -4.370 -13.343 1.802 1.00 93.12 192 GLU A CA 1
ATOM 1449 C C . GLU A 1 192 ? -4.926 -12.807 3.125 1.00 93.12 192 GLU A C 1
ATOM 1451 O O . GLU A 1 192 ? -5.389 -13.572 3.971 1.00 93.12 192 GLU A O 1
ATOM 1456 N N . CYS A 1 193 ? -4.924 -11.478 3.283 1.00 90.12 193 CYS A N 1
ATOM 1457 C CA . CYS A 1 193 ? -5.515 -10.771 4.412 1.00 90.12 193 CYS A CA 1
ATOM 1458 C C . CYS A 1 193 ? -5.038 -11.357 5.751 1.00 90.12 193 CYS A C 1
ATOM 1460 O O . CYS A 1 193 ? -5.835 -11.964 6.465 1.00 90.12 193 CYS A O 1
ATOM 1462 N N . VAL A 1 194 ? -3.738 -11.200 6.043 1.00 78.88 194 VAL A N 1
ATOM 1463 C CA . VAL A 1 194 ? -2.956 -11.833 7.136 1.00 78.88 194 VAL A CA 1
ATOM 1464 C C . VAL A 1 194 ? -2.527 -13.291 6.927 1.00 78.88 194 VAL A C 1
ATOM 1466 O O . VAL A 1 194 ? -2.275 -14.009 7.894 1.00 78.88 194 VAL A O 1
ATOM 1469 N N . GLY A 1 195 ? -2.380 -13.747 5.680 1.00 85.06 195 GLY A N 1
ATOM 1470 C CA . GLY A 1 195 ? -1.865 -15.094 5.398 1.00 85.06 195 GLY A CA 1
ATOM 1471 C C . GLY A 1 195 ? -0.364 -15.272 5.673 1.00 85.06 195 GLY A C 1
ATOM 1472 O O . GLY A 1 195 ? 0.117 -16.401 5.772 1.00 85.06 195 GLY A O 1
ATOM 1473 N N . PHE A 1 196 ? 0.389 -14.174 5.806 1.00 88.19 196 PHE A N 1
ATOM 1474 C CA . PHE A 1 196 ? 1.852 -14.187 5.884 1.00 88.19 196 PHE A CA 1
ATOM 1475 C C . PHE A 1 196 ? 2.383 -13.223 6.955 1.00 88.19 196 PHE A C 1
ATOM 1477 O O . PHE A 1 196 ? 1.800 -12.164 7.169 1.00 88.19 196 PHE A O 1
ATOM 1484 N N . PRO A 1 197 ? 3.537 -13.522 7.582 1.00 87.12 197 PRO A N 1
ATOM 1485 C CA . PRO A 1 197 ? 4.153 -12.646 8.587 1.00 87.12 197 PRO A CA 1
ATOM 1486 C C . PRO A 1 197 ? 4.842 -11.406 7.988 1.00 87.12 197 PRO A C 1
ATOM 1488 O O . PRO A 1 197 ? 5.279 -10.517 8.714 1.00 87.12 197 PRO A O 1
ATOM 1491 N N . ALA A 1 198 ? 5.004 -11.364 6.665 1.00 91.69 198 ALA A N 1
ATOM 1492 C CA . ALA A 1 198 ? 5.647 -10.285 5.928 1.00 91.69 198 ALA A CA 1
ATOM 1493 C C . ALA A 1 198 ? 5.080 -10.211 4.502 1.00 91.69 198 ALA A C 1
ATOM 1495 O O . ALA A 1 198 ? 4.697 -11.256 3.965 1.00 91.69 198 ALA A O 1
ATOM 1496 N N . PRO A 1 199 ? 5.088 -9.025 3.860 1.00 94.44 199 PRO A N 1
ATOM 1497 C CA . PRO A 1 199 ? 4.653 -8.898 2.479 1.00 94.44 199 PRO A CA 1
ATOM 1498 C C . PRO A 1 199 ? 5.523 -9.762 1.562 1.00 94.44 199 PRO A C 1
ATOM 1500 O O . PRO A 1 199 ? 6.757 -9.754 1.658 1.00 94.44 199 PRO A O 1
ATOM 1503 N N . ARG A 1 200 ? 4.885 -10.523 0.671 1.00 95.00 200 ARG A N 1
ATOM 1504 C CA . ARG A 1 200 ? 5.582 -11.378 -0.301 1.00 95.00 200 ARG A CA 1
ATOM 1505 C C . ARG A 1 200 ? 6.166 -10.511 -1.410 1.00 95.00 200 ARG A C 1
ATOM 1507 O O . ARG A 1 200 ? 5.412 -9.905 -2.157 1.00 95.00 200 ARG A O 1
ATOM 1514 N N . MET A 1 201 ? 7.484 -10.455 -1.539 1.00 94.44 201 MET A N 1
ATOM 1515 C CA . MET A 1 201 ? 8.163 -9.610 -2.528 1.00 94.44 201 MET A CA 1
ATOM 1516 C C . MET A 1 201 ? 8.863 -10.461 -3.585 1.00 94.44 201 MET A C 1
ATOM 1518 O O . MET A 1 201 ? 9.328 -11.566 -3.290 1.00 94.44 201 MET A O 1
ATOM 1522 N N . LEU A 1 202 ? 8.982 -9.944 -4.807 1.00 93.75 202 LEU A N 1
ATOM 1523 C CA . LEU A 1 202 ? 9.818 -10.543 -5.837 1.00 93.75 202 LEU A CA 1
ATOM 1524 C C . LEU A 1 202 ? 11.293 -10.441 -5.433 1.00 93.75 202 LEU A C 1
ATOM 1526 O O . LEU A 1 202 ? 11.726 -9.436 -4.864 1.00 93.75 202 LEU A O 1
ATOM 1530 N N . PRO A 1 203 ? 12.102 -11.472 -5.729 1.00 90.69 203 PRO A N 1
ATOM 1531 C CA . PRO A 1 203 ? 13.519 -11.437 -5.410 1.00 90.69 203 PRO A CA 1
ATOM 1532 C C . PRO A 1 203 ? 14.245 -10.389 -6.272 1.00 90.69 203 PRO A C 1
ATOM 1534 O O . PRO A 1 203 ? 13.884 -10.216 -7.440 1.00 90.69 203 PRO A O 1
ATOM 1537 N N . PRO A 1 204 ? 15.343 -9.775 -5.783 1.00 85.56 204 PRO A N 1
ATOM 1538 C CA . PRO A 1 204 ? 16.126 -8.794 -6.545 1.00 85.56 204 PRO A CA 1
ATOM 1539 C C . PRO A 1 204 ? 16.556 -9.268 -7.946 1.00 85.56 204 PRO A C 1
ATOM 1541 O O . PRO A 1 204 ? 16.615 -8.491 -8.898 1.00 85.56 204 PRO A O 1
ATOM 1544 N N . SER A 1 205 ? 16.798 -10.573 -8.107 1.00 85.38 205 SER A N 1
ATOM 1545 C CA . SER A 1 205 ? 17.167 -11.195 -9.384 1.00 85.38 205 SER A CA 1
ATOM 1546 C C . SER A 1 205 ? 16.097 -11.073 -10.476 1.00 85.38 205 SER A C 1
ATOM 1548 O O . SER A 1 205 ? 16.433 -11.154 -11.660 1.00 85.38 205 SER A O 1
ATOM 1550 N N . ARG A 1 206 ? 14.826 -10.860 -10.106 1.00 86.56 206 ARG A N 1
ATOM 1551 C CA . ARG A 1 206 ? 13.729 -10.609 -11.050 1.00 86.56 206 ARG A CA 1
ATOM 1552 C C . ARG A 1 206 ? 13.921 -9.287 -11.794 1.00 86.56 206 ARG A C 1
ATOM 1554 O O . ARG A 1 206 ? 13.584 -9.202 -12.971 1.00 86.56 206 ARG A O 1
ATOM 1561 N N . TRP A 1 207 ? 14.513 -8.296 -11.133 1.00 81.69 207 TRP A N 1
ATOM 1562 C CA . TRP A 1 207 ? 14.699 -6.947 -11.665 1.00 81.69 207 TRP A CA 1
ATOM 1563 C C . TRP A 1 207 ? 15.994 -6.801 -12.470 1.00 81.69 207 TRP A C 1
ATOM 1565 O O . TRP A 1 207 ? 16.011 -6.125 -13.494 1.00 81.69 207 TRP A O 1
ATOM 1575 N N . ALA A 1 208 ? 17.048 -7.531 -12.089 1.00 70.50 208 ALA A N 1
ATOM 1576 C CA . ALA A 1 208 ? 18.361 -7.484 -12.742 1.00 70.50 208 ALA A CA 1
ATOM 1577 C C . ALA A 1 208 ? 18.360 -7.859 -14.242 1.00 70.50 208 ALA A C 1
ATOM 1579 O O . ALA A 1 208 ? 19.288 -7.502 -14.962 1.00 70.50 208 ALA A O 1
ATOM 1580 N N . LYS A 1 209 ? 17.344 -8.584 -14.734 1.00 58.09 209 LYS A N 1
ATOM 1581 C CA . LYS A 1 209 ? 17.233 -8.979 -16.154 1.00 58.09 209 LYS A CA 1
ATOM 1582 C C . LYS A 1 209 ? 16.427 -8.004 -17.017 1.00 58.09 209 LYS A C 1
ATOM 1584 O O . LYS A 1 209 ? 16.535 -8.067 -18.237 1.00 58.09 209 LYS A O 1
ATOM 1589 N N . ASN A 1 210 ? 15.646 -7.122 -16.395 1.00 55.03 210 ASN A N 1
ATOM 1590 C CA . ASN A 1 210 ? 14.624 -6.313 -17.064 1.00 55.03 210 ASN A CA 1
ATOM 1591 C C . ASN A 1 210 ? 14.843 -4.797 -16.896 1.00 55.03 210 ASN A C 1
ATOM 1593 O O . ASN A 1 210 ? 13.976 -4.023 -17.289 1.00 55.03 210 ASN A O 1
ATOM 1597 N N . TRP A 1 211 ? 15.969 -4.377 -16.308 1.00 45.47 211 TRP A N 1
ATOM 1598 C CA . TRP A 1 211 ? 16.333 -2.970 -16.131 1.00 45.47 211 TRP A CA 1
ATOM 1599 C C . TRP A 1 211 ? 17.266 -2.518 -17.267 1.00 45.47 211 TRP A C 1
ATOM 1601 O O . TRP A 1 211 ? 18.466 -2.806 -17.254 1.00 45.47 211 TRP A O 1
ATOM 1611 N N . LYS A 1 212 ? 16.690 -1.870 -18.283 1.00 45.06 212 LYS A N 1
ATOM 1612 C CA . LYS A 1 212 ? 17.365 -1.094 -19.331 1.00 45.06 212 LYS A CA 1
ATOM 1613 C C . LYS A 1 212 ? 16.575 0.177 -19.580 1.00 45.06 212 LYS A C 1
ATOM 1615 O O . LYS A 1 212 ? 15.333 0.056 -19.644 1.00 45.06 212 LYS A O 1
#

pLDDT: mean 76.67, std 21.48, range [31.91, 97.88]

Sequence (212 aa):
LGHASATRGLRQAALPGQQLGMAATGARASSYLAACQDLEAGLAALGAQEASCPVSLPTREGATDQQPFITKLLGVIVDGNGVLEGCRNESAHEHYVKTFSKELECLYAVLLEDKCGGLPSKHADRQEAWERACLDPNKDLLDAYDLMSGAEKQYFHSFKESASERQVYATFLELAGYKELACIFMKTIDDECVGFPAPRMLPPSRWAKNWK

Secondary structure (DSSP, 8-state):
----------PPPPPPP----S--SSHHHHHHHHHHHHHHHHHHHTT-S----SSPSP-STT----HHHHHHHHHHHHH-SSSS-TT-SSSHHHHHHHHTHHHHHHHHHHHHHTGGGGPPP-HHHHHHHHHHHHS-TT--HHHHHTTS-HHHHHHHHHHHHHHHTSHHHHHHHHHT-SHHHHHHHHHHHHTTTTTSSS-----GGGTTTT--

Organism: Alexandrium catenella (NCBI:txid2925)